Protein 2P31 (pdb70)

Nearest PDB structures (foldseek):
  2p31-assembly2_B  TM=1.006E+00  e=4.804E-36  Homo sapiens
  3cyn-assembly1_A  TM=9.823E-01  e=6.920E-25  Homo sapiens
  3kij-assembly3_C  TM=9.836E-01  e=1.101E-24  Homo sapiens
  2p5q-assembly2_D  TM=9.766E-01  e=1.563E-20  Populus trichocarpa x Populus deltoides
  2vup-assembly1_A  TM=9.554E-01  e=5.518E-20  Trypanosoma brucei

Foldseek 3Di:
DFLQQAWAQFLVRRIDGSVVLAQAKEKEFEAFCQDPLHQVLLQLQQVLCVVCVVLSYFYEYAYELPAVRRHVDGSVVVVCCSCVVRVHDGTGGGHAALDDPRGRVSSVRQCVQVVHTDPHGTKIFIAASRRHTDDIDYSVDDSVRVSVVNVVRTD/DFLQQAWAQFLVRRIDGSVVLAQAKEKEFAAFCQDPLHPLLLQLQQVLCVVCVVLSYAYEYAYELPAVRRHVDASVVVVCCSCVVRVHPGTGGGHAHLDDPRHRVSSVRQCVQVVHGAPHGTKIFIAANNRHTPDIDYSVDDCVRVRVVNVVRTD

Sequence (310 aa):
QDFYDFKAVNIRGKLVSLEKYRGSVSLVVNVASECGFTDQHYRALQQLQRDLGPHHFNVLAFPCNQFGQQEPDSNKEIESFARRTYSVSFPMFSKIAVTGTGAHPAFKYLAQTSGKEPTWNFWKYLVAPDGKVVVGAWDPTVSVEEVRPQITTALVRQDFYDFKAVNIRGKLVSLEKYRGSVSLVVNVASECGFTDQHYRALQQLQRDLGPHHFNVLAFPCNQFGQQEPDSNKEIESFARRTYSVSFPMFSKIAVTGTGAHPAFKYLAQTSGKEPTWNFWKYLVAPDGKVVVGAWDPTVSVEEVRPQITTALVR

InterPro domains:
  IPR000889 Glutathione peroxidase [PF00255] (25-132)
  IPR000889 Glutathione peroxidase [PIRSF000303] (11-177)
  IPR000889 Glutathione peroxidase [PR01011] (43-60)
  IPR000889 Glutathione peroxidase [PR01011] (79-95)
  IPR000889 Glutathione peroxidase [PR01011] (140-149)
  IPR000889 Glutathione peroxidase [PS51355] (15-182)
  IPR000889 Glutathione peroxidase [PTHR11592] (15-175)
  IPR000889 Glutathione peroxidase [cd00340] (24-172)
  IPR013376 Glutathione peroxidase Gpx7, putative [TIGR02540] (24-176)
  IPR029759 Glutathione peroxidase active site [PS00460] (45-60)
  IPR029760 Glutathione peroxidase conserved site [PS00763] (82-89)
  IPR036249 Thioredoxin-like superfamily [SSF52833] (23-175)

Structure (mmCIF, N/CA/C/O backbone):
data_2P31
#
_entry.id   2P31
#
_cell.length_a   32.046
_cell.length_b   56.224
_cell.length_c   94.593
_cell.angle_alpha   90.00
_cell.angle_beta   91.27
_cell.angle_gamma   90.00
#
_symmetry.space_group_name_H-M   'P 1 21 1'
#
loop_
_entity.id
_entity.type
_entity.pdbx_description
1 polymer 'Glutathione peroxidase 7'
2 non-polymer 'CHLORIDE ION'
3 water water
#
loop_
_atom_site.group_PDB
_atom_site.id
_atom_site.type_symbol
_atom_site.label_atom_id
_atom_site.label_alt_id
_atom_site.label_comp_id
_atom_site.label_asym_id
_atom_site.label_entity_id
_atom_site.label_seq_id
_atom_site.pdbx_PDB_ins_code
_atom_site.Cartn_x
_atom_site.Cartn_y
_atom_site.Cartn_z
_atom_site.occupancy
_atom_site.B_iso_or_equiv
_atom_site.auth_seq_id
_atom_site.auth_comp_id
_atom_site.auth_asym_id
_atom_site.auth_atom_id
_atom_site.pdbx_PDB_model_num
ATOM 1 N N . GLN A 1 27 ? -14.219 1.572 -62.237 1.00 34.48 23 GLN A N 1
ATOM 2 C CA . GLN A 1 27 ? -14.332 1.322 -60.750 1.00 37.29 23 GLN A CA 1
ATOM 3 C C . GLN A 1 27 ? -12.994 1.003 -60.071 1.00 32.75 23 GLN A C 1
ATOM 4 O O . GLN A 1 27 ? -12.178 0.220 -60.578 1.00 27.83 23 GLN A O 1
ATOM 10 N N . ASP A 1 28 ? -12.794 1.613 -58.899 1.00 25.12 24 ASP A N 1
ATOM 11 C CA . ASP A 1 28 ? -11.636 1.350 -58.082 1.00 20.32 24 ASP A CA 1
ATOM 12 C C . ASP A 1 28 ? -12.060 1.485 -56.610 1.00 18.18 24 ASP A C 1
ATOM 13 O O . ASP A 1 28 ? -13.205 1.807 -56.311 1.00 13.59 24 ASP A O 1
ATOM 18 N N . PHE A 1 29 ? -11.141 1.204 -55.715 1.00 15.16 25 PHE A N 1
ATOM 19 C CA . PHE A 1 29 ? -11.465 1.147 -54.283 1.00 16.19 25 PHE A CA 1
ATOM 20 C C . PHE A 1 29 ? -11.983 2.493 -53.734 1.00 17.50 25 PHE A C 1
ATOM 21 O O . PHE A 1 29 ? -12.788 2.529 -52.804 1.00 14.08 25 PHE A O 1
ATOM 29 N N . TYR A 1 30 ? -11.494 3.597 -54.297 1.00 15.56 26 TYR A N 1
ATOM 30 C CA . TYR A 1 30 ? -11.836 4.900 -53.795 1.00 12.61 26 TYR A CA 1
ATOM 31 C C . TYR A 1 30 ? -13.159 5.410 -54.379 1.00 11.05 26 TYR A C 1
ATOM 32 O O . TYR A 1 30 ? -13.494 6.561 -54.205 1.00 16.24 26 TYR A O 1
ATOM 41 N N . ASP A 1 31 ? -13.933 4.539 -55.006 1.00 11.42 27 ASP A N 1
ATOM 42 C CA . ASP A 1 31 ? -15.252 4.900 -55.507 1.00 16.34 27 ASP A CA 1
ATOM 43 C C . ASP A 1 31 ? -16.307 4.467 -54.490 1.00 17.64 27 ASP A C 1
ATOM 44 O O . ASP A 1 31 ? -17.486 4.783 -54.642 1.00 15.03 27 ASP A O 1
ATOM 49 N N . PHE A 1 32 ? -15.902 3.690 -53.476 1.00 18.23 28 PHE A N 1
ATOM 50 C CA . PHE A 1 32 ? -16.869 3.106 -52.562 1.00 17.79 28 PHE A CA 1
ATOM 51 C C . PHE A 1 32 ? -17.130 4.049 -51.361 1.00 18.64 28 PHE A C 1
ATOM 52 O O . PHE A 1 32 ? -16.379 5.013 -51.125 1.00 13.89 28 PHE A O 1
ATOM 60 N N . LYS A 1 33 ? -18.213 3.774 -50.639 1.00 19.38 29 LYS A N 1
ATOM 61 C CA . LYS A 1 33 ? -18.567 4.520 -49.423 1.00 16.31 29 LYS A CA 1
ATOM 62 C C . LYS A 1 33 ? -18.708 3.565 -48.252 1.00 16.41 29 LYS A C 1
ATOM 63 O O . LYS A 1 33 ? -19.053 2.402 -48.445 1.00 16.42 29 LYS A O 1
ATOM 69 N N . ALA A 1 34 ? -18.447 4.060 -47.040 1.00 15.63 30 ALA A N 1
ATOM 70 C CA . ALA A 1 34 ? -18.478 3.223 -45.848 1.00 13.61 30 ALA A CA 1
ATOM 71 C C . ALA A 1 34 ? -18.890 4.080 -44.687 1.00 14.04 30 ALA A C 1
ATOM 72 O O . ALA A 1 34 ? -18.502 5.259 -44.622 1.00 16.11 30 ALA A O 1
ATOM 74 N N . VAL A 1 35 ? -19.660 3.504 -43.763 1.00 12.14 31 VAL A N 1
ATOM 75 C CA . VAL A 1 35 ? -19.973 4.185 -42.525 1.00 13.42 31 VAL A CA 1
ATOM 76 C C . VAL A 1 35 ? -18.741 4.059 -41.618 1.00 14.67 31 VAL A C 1
ATOM 77 O O . VAL A 1 35 ? -18.262 2.970 -41.377 1.00 16.58 31 VAL A O 1
ATOM 81 N N . ASN A 1 36 ? -18.243 5.198 -41.134 1.00 14.51 32 ASN A N 1
ATOM 82 C CA . ASN A 1 36 ? -17.144 5.208 -40.214 1.00 15.31 32 ASN A CA 1
ATOM 83 C C . ASN A 1 36 ? -17.594 4.655 -38.836 1.00 9.57 32 ASN A C 1
ATOM 84 O O . ASN A 1 36 ? -18.781 4.398 -38.617 1.00 10.66 32 ASN A O 1
ATOM 89 N N . ILE A 1 37 ? -16.636 4.402 -37.953 1.00 9.59 33 ILE A N 1
ATOM 90 C CA . ILE A 1 37 ? -16.928 3.774 -36.651 1.00 13.58 33 ILE A CA 1
ATOM 91 C C . ILE A 1 37 ? -17.780 4.598 -35.699 1.00 14.24 33 ILE A C 1
ATOM 92 O O . ILE A 1 37 ? -18.379 4.055 -34.763 1.00 12.78 33 ILE A O 1
ATOM 97 N N . ARG A 1 38 ? -17.822 5.905 -35.901 1.00 14.75 34 ARG A N 1
ATOM 98 C CA . ARG A 1 38 ? -18.711 6.770 -35.123 1.00 13.57 34 ARG A CA 1
ATOM 99 C C . ARG A 1 38 ? -20.093 6.934 -35.785 1.00 14.76 34 ARG A C 1
ATOM 100 O O . ARG A 1 38 ? -20.892 7.699 -35.324 1.00 15.11 34 ARG A O 1
ATOM 108 N N . GLY A 1 39 ? -20.358 6.235 -36.885 1.00 16.58 35 GLY A N 1
ATOM 109 C CA . GLY A 1 39 ? -21.691 6.245 -37.476 1.00 13.69 35 GLY A CA 1
ATOM 110 C C . GLY A 1 39 ? -21.882 7.275 -38.556 1.00 12.85 35 GLY A C 1
ATOM 111 O O . GLY A 1 39 ? -23.025 7.509 -38.997 1.00 13.86 35 GLY A O 1
ATOM 112 N N . LYS A 1 40 ? -20.794 7.885 -39.004 1.00 12.31 36 LYS A N 1
ATOM 113 C CA . LYS A 1 40 ? -20.884 8.888 -40.051 1.00 15.16 36 LYS A CA 1
ATOM 114 C C . LYS A 1 40 ? -20.519 8.234 -41.377 1.00 14.20 36 LYS A C 1
ATOM 115 O O . LYS A 1 40 ? -19.431 7.647 -41.521 1.00 14.45 36 LYS A O 1
ATOM 121 N N . LEU A 1 41 ? -21.424 8.335 -42.341 1.00 14.11 37 LEU A N 1
ATOM 122 C CA . LEU A 1 41 ? -21.151 7.860 -43.711 1.00 17.07 37 LEU A CA 1
ATOM 123 C C . LEU A 1 41 ? -20.078 8.716 -44.370 1.00 16.68 37 LEU A C 1
ATOM 124 O O . LEU A 1 41 ? -20.137 9.942 -44.323 1.00 16.61 37 LEU A O 1
ATOM 129 N N . VAL A 1 42 ? -19.120 8.054 -45.010 1.00 15.47 38 VAL A N 1
ATOM 130 C CA . VAL A 1 42 ? -18.043 8.740 -45.707 1.00 14.86 38 VAL A CA 1
ATOM 131 C C . VAL A 1 42 ? -17.831 8.129 -47.091 1.00 17.91 38 VAL A C 1
ATOM 132 O O . VAL A 1 42 ? -18.142 6.935 -47.302 1.00 15.04 38 VAL A O 1
ATOM 136 N N . SER A 1 43 ? -17.332 8.975 -48.006 1.00 14.46 39 SER A N 1
ATOM 137 C CA . SER A 1 43 ? -16.877 8.562 -49.308 1.00 10.96 39 SER A CA 1
ATOM 138 C C . SER A 1 43 ? -15.397 8.235 -49.263 1.00 17.90 39 SER A C 1
ATOM 139 O O . SER A 1 43 ? -14.591 9.023 -48.796 1.00 14.40 39 SER A O 1
ATOM 142 N N . LEU A 1 44 ? -15.031 7.068 -49.761 1.00 15.58 40 LEU A N 1
ATOM 143 C CA . LEU A 1 44 ? -13.602 6.713 -49.820 1.00 15.96 40 LEU A CA 1
ATOM 144 C C . LEU A 1 44 ? -12.864 7.528 -50.842 1.00 14.74 40 LEU A C 1
ATOM 145 O O . LEU A 1 44 ? -11.636 7.519 -50.839 1.00 17.77 40 LEU A O 1
ATOM 150 N N . GLU A 1 45 ? -13.605 8.290 -51.662 1.00 13.88 41 GLU A N 1
ATOM 151 C CA . GLU A 1 45 ? -13.032 9.329 -52.513 1.00 17.44 41 GLU A CA 1
ATOM 152 C C . GLU A 1 45 ? -12.143 10.281 -51.735 1.00 15.00 41 GLU A C 1
ATOM 153 O O . GLU A 1 45 ? -11.247 10.841 -52.311 1.00 13.23 41 GLU A O 1
ATOM 159 N N . LYS A 1 46 ? -12.390 10.483 -50.435 1.00 14.80 42 LYS A N 1
ATOM 160 C CA . LYS A 1 46 ? -11.586 11.417 -49.663 1.00 12.75 42 LYS A CA 1
ATOM 161 C C . LYS A 1 46 ? -10.100 10.944 -49.581 1.00 16.55 42 LYS A C 1
ATOM 162 O O . LYS A 1 46 ? -9.239 11.738 -49.225 1.00 12.14 42 LYS A O 1
ATOM 168 N N . TYR A 1 47 ? -9.852 9.651 -49.849 1.00 15.37 43 TYR A N 1
ATOM 169 C CA . TYR A 1 47 ? -8.516 9.035 -49.828 1.00 15.78 43 TYR A CA 1
ATOM 170 C C . TYR A 1 47 ? -7.862 8.900 -51.227 1.00 14.39 43 TYR A C 1
ATOM 171 O O . TYR A 1 47 ? -6.743 8.437 -51.339 1.00 15.36 43 TYR A O 1
ATOM 180 N N . ARG A 1 48 ? -8.529 9.312 -52.287 1.00 16.64 44 ARG A N 1
ATOM 181 C CA . ARG A 1 48 ? -7.906 9.243 -53.611 1.00 15.47 44 ARG A CA 1
ATOM 182 C C . ARG A 1 48 ? -6.655 10.132 -53.686 1.00 18.81 44 ARG A C 1
ATOM 183 O O . ARG A 1 48 ? -6.642 11.248 -53.180 1.00 13.55 44 ARG A O 1
ATOM 191 N N . GLY A 1 49 ? -5.596 9.628 -54.317 1.00 21.10 45 GLY A N 1
ATOM 192 C CA . GLY A 1 49 ? -4.309 10.307 -54.348 1.00 19.64 45 GLY A CA 1
ATOM 193 C C . GLY A 1 49 ? -3.404 9.869 -53.222 1.00 21.92 45 GLY A C 1
ATOM 194 O O . GLY A 1 49 ? -2.217 10.208 -53.204 1.00 16.31 45 GLY A O 1
ATOM 195 N N . SER A 1 50 ? -3.990 9.137 -52.274 1.00 17.85 46 SER A N 1
ATOM 196 C CA . SER A 1 50 ? -3.295 8.612 -51.145 1.00 20.77 46 SER A CA 1
ATOM 197 C C . SER A 1 50 ? -3.124 7.071 -51.236 1.00 17.97 46 SER A C 1
ATOM 198 O O . SER A 1 50 ? -3.867 6.372 -51.931 1.00 16.68 46 SER A O 1
ATOM 201 N N . VAL A 1 51 ? -2.122 6.569 -50.531 1.00 12.20 47 VAL A N 1
ATOM 202 C CA . VAL A 1 51 ? -1.909 5.144 -50.388 1.00 11.39 47 VAL A CA 1
ATOM 203 C C . VAL A 1 51 ? -2.663 4.667 -49.140 1.00 12.65 47 VAL A C 1
ATOM 204 O O . VAL A 1 51 ? -2.634 5.331 -48.099 1.00 14.08 47 VAL A O 1
ATOM 208 N N . SER A 1 52 ? -3.309 3.519 -49.234 1.00 16.00 48 SER A N 1
ATOM 209 C CA . SER A 1 52 ? -4.091 2.996 -48.152 1.00 15.73 48 SER A CA 1
ATOM 210 C C . SER A 1 52 ? -3.716 1.555 -47.870 1.00 12.07 48 SER A C 1
ATOM 211 O O . SER A 1 52 ? -3.552 0.763 -48.794 1.00 16.42 48 SER A O 1
ATOM 214 N N . LEU A 1 53 ? -3.593 1.213 -46.590 1.00 13.10 49 LEU A N 1
ATOM 215 C CA . LEU A 1 53 ? -3.493 -0.194 -46.165 1.00 11.89 49 LEU A CA 1
ATOM 216 C C . LEU A 1 53 ? -4.828 -0.561 -45.515 1.00 12.19 49 LEU A C 1
ATOM 217 O O . LEU A 1 53 ? -5.090 -0.169 -44.383 1.00 13.01 49 LEU A O 1
ATOM 222 N N . VAL A 1 54 ? -5.620 -1.343 -46.247 1.00 13.87 50 VAL A N 1
ATOM 223 C CA . VAL A 1 54 ? -6.966 -1.731 -45.840 1.00 17.29 50 VAL A CA 1
ATOM 224 C C . VAL A 1 54 ? -6.865 -3.052 -45.082 1.00 15.11 50 VAL A C 1
ATOM 225 O O . VAL A 1 54 ? -6.400 -4.053 -45.616 1.00 13.62 50 VAL A O 1
ATOM 229 N N . VAL A 1 55 ? -7.244 -3.005 -43.818 1.00 15.07 51 VAL A N 1
ATOM 230 C CA . VAL A 1 55 ? -7.083 -4.093 -42.885 1.00 17.91 51 VAL A CA 1
ATOM 231 C C . VAL A 1 55 ? -8.422 -4.415 -42.223 1.00 13.80 51 VAL A C 1
ATOM 232 O O . VAL A 1 55 ? -9.111 -3.510 -41.811 1.00 15.07 51 VAL A O 1
ATOM 236 N N . ASN A 1 56 ? -8.788 -5.701 -42.181 1.00 17.43 52 ASN A N 1
ATOM 237 C CA . ASN A 1 56 ? -9.925 -6.185 -41.379 1.00 16.15 52 ASN A CA 1
ATOM 238 C C . ASN A 1 56 ? -9.416 -6.519 -39.997 1.00 12.32 52 ASN A 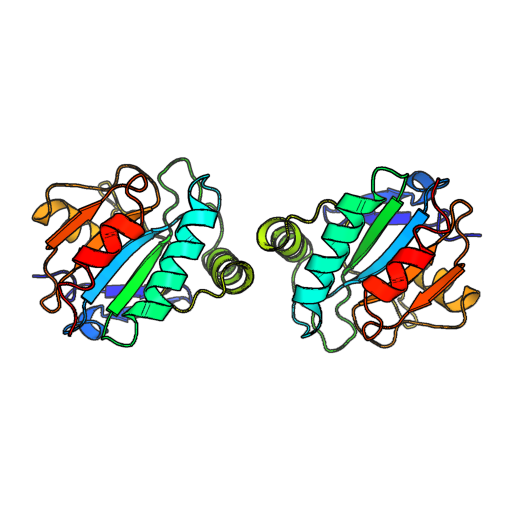C 1
ATOM 239 O O . ASN A 1 56 ? -8.437 -7.264 -39.837 1.00 10.81 52 ASN A O 1
ATOM 244 N N . VAL A 1 57 ? -10.030 -5.910 -38.991 1.00 15.41 53 VAL A N 1
ATOM 245 C CA . VAL A 1 57 ? -9.537 -5.992 -37.626 1.00 14.09 53 VAL A CA 1
ATOM 246 C C . VAL A 1 57 ? -10.461 -6.776 -36.716 1.00 14.27 53 VAL A C 1
ATOM 247 O O . VAL A 1 57 ? -11.651 -6.945 -36.996 1.00 12.06 53 VAL A O 1
ATOM 251 N N . ALA A 1 58 ? -9.879 -7.262 -35.617 1.00 15.78 54 ALA A N 1
ATOM 252 C CA . ALA A 1 58 ? -10.618 -7.929 -34.540 1.00 15.29 54 ALA A CA 1
ATOM 253 C C . ALA A 1 58 ? -9.967 -7.587 -33.212 1.00 17.32 54 ALA A C 1
ATOM 254 O O . ALA A 1 58 ? -8.766 -7.271 -33.140 1.00 20.88 54 ALA A O 1
ATOM 256 N N . SER A 1 59 ? -10.746 -7.666 -32.150 1.00 21.58 55 SER A N 1
ATOM 257 C CA . SER A 1 59 ? -10.302 -7.238 -30.814 1.00 23.76 55 SER A CA 1
ATOM 258 C C . SER A 1 59 ? -9.830 -8.361 -29.902 1.00 26.38 55 SER A C 1
ATOM 259 O O . SER A 1 59 ? -9.075 -8.114 -28.967 1.00 27.24 55 SER A O 1
ATOM 262 N N . GLU A 1 60 ? -10.259 -9.590 -30.172 1.00 28.78 56 GLU A N 1
ATOM 263 C CA . GLU A 1 60 ? -10.025 -10.702 -29.242 1.00 33.67 56 GLU A CA 1
ATOM 264 C C . GLU A 1 60 ? -9.057 -11.735 -29.800 1.00 34.37 56 GLU A C 1
ATOM 265 O O . GLU A 1 60 ? -8.848 -12.780 -29.209 1.00 34.26 56 GLU A O 1
ATOM 271 N N . CYS A 1 61 ? -8.456 -11.406 -30.936 1.00 37.76 57 CYS A N 1
ATOM 272 C CA . CYS A 1 61 ? -7.582 -12.300 -31.677 1.00 39.39 57 CYS A CA 1
ATOM 273 C C . CYS A 1 61 ? -6.220 -12.405 -30.971 1.00 39.08 57 CYS A C 1
ATOM 274 O O . CYS A 1 61 ? -5.777 -11.451 -30.311 1.00 34.04 57 CYS A O 1
ATOM 277 N N . GLY A 1 62 ? -5.562 -13.555 -31.112 1.00 38.04 58 GLY A N 1
ATOM 278 C CA . GLY A 1 62 ? -4.144 -13.666 -30.763 1.00 40.25 58 GLY A CA 1
ATOM 279 C C . GLY A 1 62 ? -3.269 -12.647 -31.493 1.00 40.74 58 GLY A C 1
ATOM 280 O O . GLY A 1 62 ? -2.323 -12.137 -30.927 1.00 43.15 58 GLY A O 1
ATOM 281 N N . PHE A 1 63 ? -3.597 -12.340 -32.752 1.00 43.62 59 PHE A N 1
ATOM 282 C CA . PHE A 1 63 ? -2.856 -11.328 -33.538 1.00 41.48 59 PHE A CA 1
ATOM 283 C C . PHE A 1 63 ? -3.116 -9.858 -33.084 1.00 41.52 59 PHE A C 1
ATOM 284 O O . PHE A 1 63 ? -2.479 -8.948 -33.618 1.00 41.62 59 PHE A O 1
ATOM 292 N N . THR A 1 64 ? -4.023 -9.628 -32.121 1.00 35.67 60 THR A N 1
ATOM 293 C CA . THR A 1 64 ? -4.654 -8.293 -31.940 1.00 34.63 60 THR A CA 1
ATOM 294 C C . THR A 1 64 ? -3.679 -7.227 -31.451 1.00 31.16 60 THR A C 1
ATOM 295 O O . THR A 1 64 ? -3.623 -6.122 -31.988 1.00 28.01 60 THR A O 1
ATOM 299 N N . ASP A 1 65 ? -2.917 -7.587 -30.430 1.00 27.54 61 ASP A N 1
ATOM 300 C CA . ASP A 1 65 ? -2.016 -6.676 -29.762 1.00 27.29 61 ASP A CA 1
ATOM 301 C C . ASP A 1 65 ? -0.822 -6.309 -30.649 1.00 25.13 61 ASP A C 1
ATOM 302 O O . ASP A 1 65 ? -0.524 -5.134 -30.852 1.00 23.77 61 ASP A O 1
ATOM 307 N N . GLN A 1 66 ? -0.165 -7.320 -31.201 1.00 23.34 62 GLN A N 1
ATOM 308 C CA . GLN A 1 66 ? 0.979 -7.097 -32.078 1.00 23.81 62 GLN A CA 1
ATOM 309 C C . GLN A 1 66 ? 0.532 -6.327 -33.317 1.00 20.41 62 GLN A C 1
ATOM 310 O O . GLN A 1 66 ? 1.202 -5.393 -33.751 1.00 16.13 62 GLN A O 1
ATOM 312 N N . HIS A 1 67 ? -0.623 -6.685 -33.864 1.00 20.41 63 HIS A N 1
ATOM 313 C CA . HIS A 1 67 ? -1.108 -6.030 -35.071 1.00 19.39 63 HIS A CA 1
ATOM 314 C C . HIS A 1 67 ? -1.503 -4.595 -34.885 1.00 16.62 63 HIS A C 1
ATOM 315 O O . HIS A 1 67 ? -1.157 -3.764 -35.727 1.00 14.75 63 HIS A O 1
ATOM 322 N N . TYR A 1 68 ? -2.240 -4.294 -33.812 1.00 17.31 64 TYR A N 1
ATOM 323 C CA . TYR A 1 68 ? -2.654 -2.923 -33.554 1.00 12.98 64 TYR A CA 1
ATOM 324 C C . TYR A 1 68 ? -1.452 -2.057 -33.242 1.00 12.71 64 TYR A C 1
ATOM 325 O O . TYR A 1 68 ? -1.408 -0.900 -33.659 1.00 13.42 64 TYR A O 1
ATOM 334 N N . ARG A 1 69 ? -0.468 -2.601 -32.540 1.00 14.51 65 ARG A N 1
ATOM 335 C CA . ARG A 1 69 ? 0.762 -1.852 -32.278 1.00 19.78 65 ARG A CA 1
ATOM 336 C C . ARG A 1 69 ? 1.525 -1.531 -33.563 1.00 15.13 65 ARG A C 1
ATOM 337 O O . ARG A 1 69 ? 2.031 -0.433 -33.722 1.00 17.24 65 ARG A O 1
ATOM 345 N N . ALA A 1 70 ? 1.629 -2.503 -34.456 1.00 19.06 66 ALA A N 1
ATOM 346 C CA . ALA A 1 70 ? 2.332 -2.327 -35.716 1.00 19.13 66 ALA A CA 1
ATOM 347 C C . ALA A 1 70 ? 1.574 -1.405 -36.663 1.00 18.23 66 ALA A C 1
ATOM 348 O O . ALA A 1 70 ? 2.181 -0.600 -37.365 1.00 20.60 66 ALA A O 1
ATOM 350 N N . LEU A 1 71 ? 0.254 -1.500 -36.687 1.00 15.57 67 LEU A N 1
ATOM 351 C CA . LEU A 1 71 ? -0.523 -0.651 -37.549 1.00 15.73 67 LEU A CA 1
ATOM 352 C C . LEU A 1 71 ? -0.480 0.793 -37.146 1.00 15.60 67 LEU A C 1
ATOM 353 O O . LEU A 1 71 ? -0.479 1.663 -38.027 1.00 15.34 67 LEU A O 1
ATOM 358 N N . GLN A 1 72 ? -0.484 1.065 -35.837 1.00 13.93 68 GLN A N 1
ATOM 359 C CA . GLN A 1 72 ? -0.361 2.414 -35.369 1.00 14.63 68 GLN A CA 1
ATOM 360 C C . GLN A 1 72 ?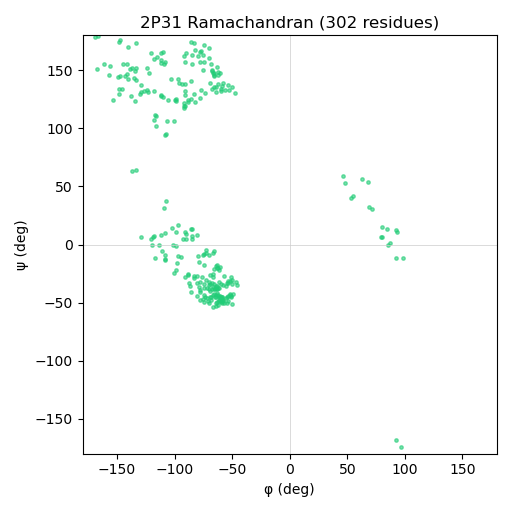 1.045 2.956 -35.637 1.00 16.98 68 GLN A C 1
ATOM 361 O O . GLN A 1 72 ? 1.183 4.101 -36.052 1.00 19.57 68 GLN A O 1
ATOM 367 N N . GLN A 1 73 ? 2.080 2.146 -35.444 1.00 17.21 69 GLN A N 1
ATOM 368 C CA . GLN A 1 73 ? 3.423 2.608 -35.765 1.00 19.75 69 GLN A CA 1
ATOM 369 C C . GLN A 1 73 ? 3.548 2.903 -37.276 1.00 21.15 69 GLN A C 1
ATOM 370 O O . GLN A 1 73 ? 4.194 3.879 -37.673 1.00 20.26 69 GLN A O 1
ATOM 376 N N . LEU A 1 74 ? 2.878 2.102 -38.100 1.00 20.22 70 LEU A N 1
ATOM 377 C CA . LEU A 1 74 ? 2.853 2.323 -39.547 1.00 23.89 70 LEU A CA 1
ATOM 378 C C . LEU A 1 74 ? 2.228 3.690 -39.861 1.00 24.46 70 LEU A C 1
ATOM 379 O O . LEU A 1 74 ? 2.743 4.446 -40.673 1.00 22.30 70 LEU A O 1
ATOM 384 N N . GLN A 1 75 ? 1.129 4.005 -39.182 1.00 22.74 71 GLN A N 1
ATOM 385 C CA . GLN A 1 75 ? 0.437 5.272 -39.346 1.00 22.71 71 GLN A CA 1
ATOM 386 C C . GLN A 1 75 ? 1.313 6.435 -38.897 1.00 21.21 71 GLN A C 1
ATOM 387 O O . GLN A 1 75 ? 1.420 7.441 -39.575 1.00 19.95 71 GLN A O 1
ATOM 393 N N . ARG A 1 76 ? 1.949 6.270 -37.758 1.00 20.90 72 ARG A N 1
ATOM 394 C CA . ARG A 1 76 ? 2.904 7.257 -37.239 1.00 25.55 72 ARG A CA 1
ATOM 395 C C . ARG A 1 76 ? 4.018 7.570 -38.275 1.00 22.32 72 ARG A C 1
ATOM 396 O O . ARG A 1 76 ? 4.273 8.729 -38.600 1.00 22.50 72 ARG A O 1
ATOM 400 N N . ASP A 1 77 ? 4.635 6.526 -38.808 1.00 24.30 73 ASP A N 1
ATOM 401 C CA . ASP A 1 77 ? 5.818 6.640 -39.684 1.00 22.96 73 ASP A CA 1
ATOM 402 C C . ASP A 1 77 ? 5.503 7.050 -41.129 1.00 22.32 73 ASP A C 1
ATOM 403 O O . ASP A 1 77 ? 6.219 7.870 -41.721 1.00 16.43 73 ASP A O 1
ATOM 408 N N . LEU A 1 78 ? 4.421 6.499 -41.690 1.00 20.03 74 LEU A N 1
ATOM 409 C CA . LEU A 1 78 ? 4.057 6.773 -43.088 1.00 20.64 74 LEU A CA 1
ATOM 410 C C . LEU A 1 78 ? 2.827 7.665 -43.302 1.00 18.43 74 LEU A C 1
ATOM 411 O O . LEU A 1 78 ? 2.626 8.120 -44.423 1.00 13.11 74 LEU A O 1
ATOM 416 N N . GLY A 1 79 ? 2.026 7.903 -42.263 1.00 15.07 75 GLY A N 1
ATOM 417 C CA . GLY A 1 79 ? 0.896 8.825 -42.333 1.00 15.99 75 GLY A CA 1
ATOM 418 C C . GLY A 1 79 ? 1.210 10.206 -42.925 1.00 16.92 75 GLY A C 1
ATOM 419 O O . GLY A 1 79 ? 0.421 10.743 -43.738 1.00 15.35 75 GLY A O 1
ATOM 420 N N . PRO A 1 80 ? 2.356 10.797 -42.529 1.00 16.70 76 PRO A N 1
ATOM 421 C CA . PRO A 1 80 ? 2.785 12.103 -43.062 1.00 15.34 76 PRO A CA 1
ATOM 422 C C . PRO A 1 80 ? 3.148 12.089 -44.550 1.00 15.18 76 PRO A C 1
ATOM 423 O O . PRO A 1 80 ? 3.359 13.150 -45.148 1.00 15.31 76 PRO A O 1
ATOM 427 N N . HIS A 1 81 ? 3.189 10.902 -45.146 1.00 15.13 77 HIS A N 1
ATOM 428 C CA . HIS A 1 81 ? 3.501 10.751 -46.563 1.00 13.80 77 HIS A CA 1
ATOM 429 C C . HIS A 1 81 ? 2.262 10.327 -47.350 1.00 11.92 77 HIS A C 1
ATOM 430 O O . HIS A 1 81 ? 2.357 9.594 -48.339 1.00 13.98 77 HIS A O 1
ATOM 437 N N . HIS A 1 82 ? 1.098 10.762 -46.883 1.00 15.41 78 HIS A N 1
ATOM 438 C CA . HIS A 1 82 ? -0.180 10.611 -47.633 1.00 13.97 78 HIS A CA 1
ATOM 439 C C . HIS A 1 82 ? -0.611 9.145 -47.725 1.00 14.07 78 HIS A C 1
ATOM 440 O O . HIS A 1 82 ? -0.872 8.564 -48.809 1.00 14.57 78 HIS A O 1
ATOM 447 N N . PHE A 1 83 ? -0.666 8.562 -46.533 1.00 16.15 79 PHE A N 1
ATOM 448 C CA . PHE A 1 83 ? -0.891 7.160 -46.317 1.00 14.69 79 PHE A CA 1
ATOM 449 C C . PHE A 1 83 ? -1.802 7.027 -45.102 1.00 16.47 79 PHE A C 1
ATOM 450 O O . PHE A 1 83 ? -1.654 7.776 -44.126 1.00 13.66 79 PHE A O 1
ATOM 458 N N . ASN A 1 84 ? -2.719 6.060 -45.158 1.00 13.68 80 ASN A N 1
ATOM 459 C CA . ASN A 1 84 ? -3.485 5.677 -43.985 1.00 10.90 80 ASN A CA 1
ATOM 460 C C . ASN A 1 84 ? -3.720 4.193 -43.946 1.00 14.46 80 ASN A C 1
ATOM 461 O O . ASN A 1 84 ? -3.935 3.556 -44.990 1.00 16.52 80 ASN A O 1
ATOM 466 N N . VAL A 1 85 ? -3.711 3.660 -42.723 1.00 15.86 81 VAL A N 1
ATOM 467 C CA . VAL A 1 85 ? -4.343 2.413 -42.419 1.00 12.56 81 VAL A CA 1
ATOM 468 C C . VAL A 1 85 ? -5.877 2.704 -42.430 1.00 15.11 81 VAL A C 1
ATOM 469 O O . VAL A 1 85 ? -6.331 3.656 -41.809 1.00 14.31 81 VAL A O 1
ATOM 473 N N . LEU A 1 86 ? -6.656 1.887 -43.134 1.00 12.49 82 LEU A N 1
ATOM 474 C CA . LEU A 1 86 ? -8.130 1.970 -43.098 1.00 12.69 82 LEU A CA 1
ATOM 475 C C . LEU A 1 86 ? -8.653 0.665 -42.492 1.00 11.84 82 LEU A C 1
ATOM 476 O O . LEU A 1 86 ? -8.615 -0.388 -43.125 1.00 13.61 82 LEU A O 1
ATOM 481 N N . ALA A 1 87 ? -9.040 0.722 -41.213 1.00 15.71 83 ALA A N 1
ATOM 482 C CA . ALA A 1 87 ? -9.312 -0.475 -40.388 1.00 13.64 83 ALA A CA 1
ATOM 483 C C . ALA A 1 87 ? -10.823 -0.717 -40.348 1.00 15.10 83 ALA A C 1
ATOM 484 O O . ALA A 1 87 ? -11.579 0.140 -39.907 1.00 15.78 83 ALA A O 1
ATOM 486 N N . PHE A 1 88 ? -11.234 -1.905 -40.762 1.00 14.97 84 PHE A N 1
ATOM 487 C CA . PHE A 1 88 ? -12.629 -2.309 -40.766 1.00 15.56 84 PHE A CA 1
ATOM 488 C C . PHE A 1 88 ? -12.828 -3.488 -39.829 1.00 17.53 84 PHE A C 1
ATOM 489 O O . PHE A 1 88 ? -12.325 -4.582 -40.102 1.00 15.22 84 PHE A O 1
ATOM 497 N N . PRO A 1 89 ? -13.551 -3.276 -38.704 1.00 19.19 85 PRO A N 1
ATOM 498 C CA . PRO A 1 89 ? -13.796 -4.410 -37.816 1.00 15.11 85 PRO A CA 1
ATOM 499 C C . PRO A 1 89 ? -14.673 -5.470 -38.480 1.00 15.13 85 PRO A C 1
ATOM 500 O O . PRO A 1 89 ? -15.554 -5.143 -39.272 1.00 11.63 85 PRO A O 1
ATOM 504 N N . CYS A 1 90 ? -14.401 -6.729 -38.164 1.00 13.66 86 CYS A N 1
ATOM 505 C CA . CYS A 1 90 ? -15.139 -7.819 -38.735 1.00 12.85 86 CYS A CA 1
ATOM 506 C C . CYS A 1 90 ? -15.209 -8.955 -37.731 1.00 10.53 86 CYS A C 1
ATOM 507 O O . CYS A 1 90 ? -14.186 -9.295 -37.149 1.00 12.48 86 CYS A O 1
ATOM 510 N N . ASN A 1 91 ? -16.435 -9.464 -37.495 1.00 12.13 87 ASN A N 1
ATOM 511 C CA . ASN A 1 91 ? -16.724 -10.574 -36.582 1.00 13.60 87 ASN A CA 1
ATOM 512 C C . ASN A 1 91 ? -16.852 -11.974 -37.244 1.00 11.92 87 ASN A C 1
ATOM 513 O O . ASN A 1 91 ? -17.356 -12.914 -36.652 1.00 13.61 87 ASN A O 1
ATOM 518 N N . GLN A 1 92 ? -16.372 -12.115 -38.463 1.00 9.13 88 GLN A N 1
ATOM 519 C CA . GLN A 1 92 ? -16.546 -13.355 -39.202 1.00 9.98 88 GLN A CA 1
ATOM 520 C C . GLN A 1 92 ? -15.571 -14.475 -38.851 1.00 11.80 88 GLN A C 1
ATOM 521 O O . GLN A 1 92 ? -15.879 -15.628 -39.048 1.00 14.10 88 GLN A O 1
ATOM 527 N N . PHE A 1 93 ? -14.378 -14.130 -38.386 1.00 11.42 89 PHE A N 1
ATOM 528 C CA . PHE A 1 93 ? -13.302 -15.084 -38.273 1.00 15.23 89 PHE A CA 1
ATOM 529 C C . PHE A 1 93 ? -13.052 -15.420 -36.803 1.00 14.96 89 PHE A C 1
ATOM 530 O O . PHE A 1 93 ? -12.343 -14.693 -36.100 1.00 16.05 89 PHE A O 1
ATOM 538 N N . GLY A 1 94 ? -13.678 -16.504 -36.352 1.00 13.16 90 GLY A N 1
ATOM 539 C CA . GLY A 1 94 ? -13.607 -16.964 -34.930 1.00 15.39 90 GLY A CA 1
ATOM 540 C C . GLY A 1 94 ? -14.531 -16.168 -33.993 1.00 18.98 90 GLY A C 1
ATOM 541 O O . GLY A 1 94 ? -14.512 -16.364 -32.763 1.00 18.69 90 GLY A O 1
ATOM 542 N N . GLN A 1 95 ? -15.346 -15.291 -34.594 1.00 15.47 91 GLN A N 1
ATOM 543 C CA . GLN A 1 95 ? -16.131 -14.262 -33.902 1.00 16.43 91 GLN A CA 1
ATOM 544 C C . GLN A 1 95 ? -15.301 -13.492 -32.869 1.00 16.90 91 GLN A C 1
ATOM 545 O O . GLN A 1 95 ? -15.645 -13.464 -31.702 1.00 13.55 91 GLN A O 1
ATOM 551 N N . GLN A 1 96 ? -14.225 -12.858 -33.334 1.00 13.99 92 GLN A N 1
ATOM 552 C CA . GLN A 1 96 ? -13.264 -12.174 -32.453 1.00 20.03 92 GLN A CA 1
ATOM 553 C C . GLN A 1 96 ? -13.445 -10.647 -32.442 1.00 17.85 92 GLN A C 1
ATOM 554 O O . GLN A 1 96 ? -12.611 -9.889 -31.911 1.00 13.58 92 GLN A O 1
ATOM 560 N N . GLU A 1 97 ? -14.593 -10.216 -32.963 1.00 16.90 93 GLU A N 1
ATOM 561 C CA . GLU A 1 97 ? -15.021 -8.823 -32.850 1.00 17.66 93 GLU A CA 1
ATOM 562 C C . GLU A 1 97 ? -16.539 -8.724 -32.506 1.00 16.36 93 GLU A C 1
ATOM 563 O O . GLU A 1 97 ? -17.321 -8.202 -33.292 1.00 14.07 93 GLU A O 1
ATOM 569 N N . PRO A 1 98 ? -16.943 -9.237 -31.328 1.00 19.35 94 PRO A N 1
ATOM 570 C CA . PRO A 1 98 ? -18.375 -9.320 -30.984 1.00 17.55 94 PRO A CA 1
ATOM 571 C C . PRO A 1 98 ? -18.976 -7.994 -30.509 1.00 18.18 94 PRO A C 1
ATOM 572 O O . PRO A 1 98 ? -20.177 -7.871 -30.455 1.00 18.26 94 PRO A O 1
ATOM 576 N N . ASP A 1 99 ? -18.145 -7.018 -30.158 1.00 17.73 95 ASP A N 1
ATOM 577 C CA . ASP A 1 99 ? -18.649 -5.835 -29.476 1.00 22.33 95 ASP A CA 1
ATOM 578 C C . ASP A 1 99 ? -19.164 -4.769 -30.422 1.00 19.00 95 ASP A C 1
ATOM 579 O O . ASP A 1 99 ? -19.053 -4.894 -31.644 1.00 18.46 95 ASP A O 1
ATOM 584 N N . SER A 1 100 ? -19.747 -3.728 -29.827 1.00 16.92 96 SER A N 1
ATOM 585 C CA . SER A 1 100 ? -20.272 -2.595 -30.569 1.00 18.12 96 SER A CA 1
ATOM 586 C C . SER A 1 100 ? -19.165 -1.751 -31.181 1.00 17.13 96 SER A C 1
ATOM 587 O O . SER A 1 100 ? -17.986 -1.778 -30.766 1.00 17.52 96 SER A O 1
ATOM 590 N N . ASN A 1 101 ? -19.571 -0.984 -32.179 1.00 15.82 97 ASN A N 1
ATOM 591 C CA . ASN A 1 101 ? -18.713 -0.030 -32.817 1.00 14.38 97 ASN A CA 1
ATOM 592 C C . ASN A 1 101 ? -18.115 0.931 -31.783 1.00 16.83 97 ASN A C 1
ATOM 593 O O . ASN A 1 101 ? -16.888 1.153 -31.769 1.00 16.98 97 ASN A O 1
ATOM 598 N N . LYS A 1 102 ? -18.965 1.421 -30.881 1.00 14.80 98 LYS A N 1
ATOM 599 C CA . LYS A 1 102 ? -18.528 2.264 -29.743 1.00 22.96 98 LYS A CA 1
ATOM 600 C C . LYS A 1 102 ? -17.408 1.605 -28.887 1.00 21.39 98 LYS A C 1
ATOM 601 O O . LYS A 1 102 ? -16.378 2.233 -28.552 1.00 19.34 98 LYS A O 1
ATOM 605 N N . GLU A 1 103 ? -17.628 0.346 -28.528 1.00 20.38 99 GLU A N 1
ATOM 606 C CA . GLU A 1 103 ? -16.683 -0.388 -27.700 1.00 17.42 99 GLU A CA 1
ATOM 607 C C . GLU A 1 103 ? -15.375 -0.624 -28.383 1.00 13.86 99 GLU A C 1
ATOM 608 O O . GLU A 1 103 ? -14.323 -0.487 -27.755 1.00 11.08 99 GLU A O 1
ATOM 614 N N . ILE A 1 104 ? -15.445 -0.989 -29.681 1.00 16.40 100 ILE A N 1
ATOM 615 C CA . ILE A 1 104 ? -14.271 -1.262 -30.485 1.00 14.63 100 ILE A CA 1
ATOM 616 C C . ILE A 1 104 ? -13.404 0.003 -30.622 1.00 16.10 100 ILE A C 1
ATOM 617 O O . ILE A 1 104 ? -12.186 -0.030 -30.412 1.00 15.10 100 ILE A O 1
ATOM 622 N N . GLU A 1 105 ? -14.028 1.114 -30.982 1.00 16.75 101 GLU A N 1
ATOM 623 C CA . GLU A 1 105 ? -13.297 2.368 -31.051 1.00 17.75 101 GLU A CA 1
ATOM 624 C C . GLU A 1 105 ? -12.623 2.731 -29.714 1.00 16.46 101 GLU A C 1
ATOM 625 O O . GLU A 1 105 ? -11.424 3.050 -29.669 1.00 15.17 101 GLU A O 1
ATOM 631 N N . SER A 1 106 ? -13.401 2.687 -28.634 1.00 18.61 102 SER A N 1
ATOM 632 C CA . SER A 1 106 ? -12.876 2.960 -27.298 1.00 15.03 102 SER A CA 1
ATOM 633 C C . SER A 1 106 ? -11.666 2.057 -27.020 1.00 17.10 102 SER A C 1
ATOM 634 O O . SER A 1 106 ? -10.631 2.537 -26.559 1.00 12.16 102 SER A O 1
ATOM 637 N N . PHE A 1 107 ? -11.775 0.769 -27.368 1.00 19.84 103 PHE A N 1
ATOM 638 C CA . PHE A 1 107 ? -10.696 -0.194 -27.136 1.00 16.83 103 PHE A CA 1
ATOM 639 C C . PHE A 1 107 ? -9.437 0.178 -27.912 1.00 18.91 103 PHE A C 1
ATOM 640 O O . PHE A 1 107 ? -8.339 0.225 -27.320 1.00 17.04 103 PHE A O 1
ATOM 648 N N . ALA A 1 108 ? -9.590 0.408 -29.231 1.00 22.91 104 ALA A N 1
ATOM 649 C CA . ALA A 1 108 ? -8.467 0.775 -30.107 1.00 18.31 104 ALA A CA 1
ATOM 650 C C . ALA A 1 108 ? -7.799 2.091 -29.641 1.00 14.99 104 ALA A C 1
ATOM 651 O O . ALA A 1 108 ? -6.577 2.134 -29.444 1.00 16.86 104 ALA A O 1
ATOM 653 N N . ARG A 1 109 ? -8.613 3.115 -29.378 1.00 15.02 105 ARG A N 1
ATOM 654 C CA . ARG A 1 109 ? -8.097 4.440 -28.998 1.00 21.10 105 ARG A CA 1
ATOM 655 C C . ARG A 1 109 ? -7.400 4.418 -27.637 1.00 17.18 105 ARG A C 1
ATOM 656 O O . ARG A 1 109 ? -6.317 4.962 -27.509 1.00 20.73 105 ARG A O 1
ATOM 664 N N . ARG A 1 110 ? -7.983 3.750 -26.647 1.00 18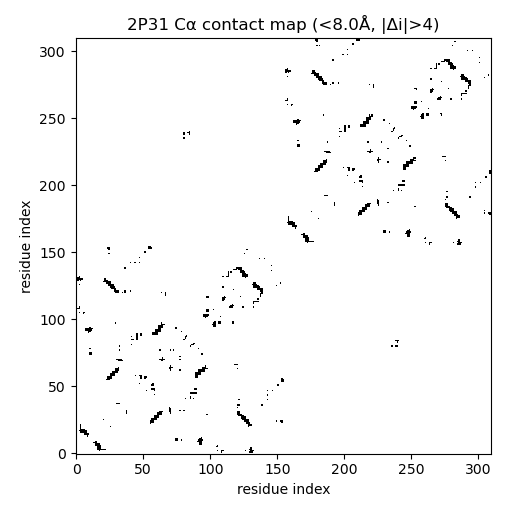.71 106 ARG A N 1
ATOM 665 C CA . ARG A 1 110 ? -7.381 3.699 -25.303 1.00 23.51 106 ARG A CA 1
ATOM 666 C C . ARG A 1 110 ? -6.216 2.731 -25.138 1.00 22.39 106 ARG A C 1
ATOM 667 O O . ARG A 1 110 ? -5.300 2.980 -24.327 1.00 21.00 106 ARG A O 1
ATOM 675 N N . THR A 1 111 ? -6.251 1.615 -25.868 1.00 17.64 107 THR A N 1
ATOM 676 C CA . THR A 1 111 ? -5.241 0.593 -25.671 1.00 16.40 107 THR A CA 1
ATOM 677 C C . THR A 1 111 ? -4.011 0.896 -26.516 1.00 19.14 107 THR A C 1
ATOM 678 O O . THR A 1 111 ? -2.880 0.730 -26.034 1.00 17.53 107 THR A O 1
ATOM 682 N N . TYR A 1 112 ? -4.230 1.341 -27.758 1.00 19.62 108 TYR A N 1
ATOM 683 C CA . TYR A 1 112 ? -3.145 1.495 -28.742 1.00 21.30 108 TYR A CA 1
ATOM 684 C C . TYR A 1 112 ? -2.951 2.909 -29.296 1.00 22.20 108 TYR A C 1
ATOM 685 O O . TYR A 1 112 ? -2.116 3.104 -30.182 1.00 23.56 108 TYR A O 1
ATOM 694 N N . SER A 1 113 ? -3.699 3.876 -28.766 1.00 20.93 109 SER A N 1
ATOM 695 C CA . SER A 1 113 ? -3.624 5.272 -29.187 1.00 19.90 109 SER A CA 1
ATOM 696 C C . SER A 1 113 ? -3.801 5.409 -30.689 1.00 18.87 109 SER A C 1
ATOM 697 O O . SER A 1 113 ? -3.153 6.229 -31.337 1.00 16.92 109 SER A O 1
ATOM 700 N N . VAL A 1 114 ? -4.718 4.611 -31.225 1.00 18.34 110 VAL A N 1
ATOM 701 C CA . VAL A 1 114 ? -4.937 4.497 -32.653 1.00 19.81 110 VAL A CA 1
ATOM 702 C C . VAL A 1 114 ? -5.294 5.873 -33.173 1.00 20.95 110 VAL A C 1
ATOM 703 O O . VAL A 1 114 ? -6.049 6.557 -32.539 1.00 21.41 110 VAL A O 1
ATOM 707 N N . SER A 1 115 ? -4.717 6.269 -34.303 1.00 19.15 111 SER A N 1
ATOM 708 C CA . SER A 1 115 ? -4.986 7.566 -34.935 1.00 21.40 111 SER A CA 1
ATOM 709 C C . SER A 1 115 ? -5.350 7.397 -36.434 1.00 20.55 111 SER A C 1
ATOM 710 O O . SER A 1 115 ? -5.471 8.364 -37.174 1.00 25.33 111 SER A O 1
ATOM 713 N N . PHE A 1 116 ? -5.490 6.156 -36.883 1.00 15.35 112 PHE A N 1
ATOM 714 C CA . PHE A 1 116 ? -5.868 5.878 -38.228 1.00 15.72 112 PHE A CA 1
ATOM 715 C C . PHE A 1 116 ? -7.394 5.774 -38.298 1.00 14.58 112 PHE A C 1
ATOM 716 O O . PHE A 1 116 ? -8.040 5.547 -37.290 1.00 15.09 112 PHE A O 1
ATOM 724 N N . PRO A 1 117 ? -7.958 5.983 -39.484 1.00 18.37 113 PRO A N 1
ATOM 725 C CA . PRO A 1 117 ? -9.405 5.838 -39.693 1.00 18.25 113 PRO A CA 1
ATOM 726 C C . PRO A 1 117 ? -9.904 4.441 -39.377 1.00 16.75 113 PRO A C 1
ATOM 727 O O . PRO A 1 117 ? -9.331 3.441 -39.816 1.00 13.51 113 PRO A O 1
ATOM 731 N N . MET A 1 118 ? -10.983 4.394 -38.618 1.00 16.28 114 MET A N 1
ATOM 732 C CA . MET A 1 118 ? -11.651 3.152 -38.310 1.00 16.18 114 MET A CA 1
ATOM 733 C C . MET A 1 118 ? -13.068 3.261 -38.778 1.00 15.15 114 MET A C 1
ATOM 734 O O . MET A 1 118 ? -13.623 4.335 -38.729 1.00 14.86 114 MET A O 1
ATOM 739 N N . PHE A 1 119 ? -13.640 2.136 -39.202 1.00 13.82 115 PHE A N 1
ATOM 740 C CA . PHE A 1 119 ? -14.967 2.074 -39.814 1.00 11.78 115 PHE A CA 1
ATOM 741 C C . PHE A 1 119 ? -15.907 1.192 -39.025 1.00 14.05 115 PHE A C 1
ATOM 742 O O . PHE A 1 119 ? -15.471 0.444 -38.160 1.00 15.09 115 PHE A O 1
ATOM 750 N N . SER A 1 120 ? -17.205 1.291 -39.295 1.00 15.84 116 SER A N 1
ATOM 751 C CA . SER A 1 120 ? -18.185 0.436 -38.643 1.00 8.96 116 SER A CA 1
ATOM 752 C C . SER A 1 120 ? -17.954 -0.992 -39.075 1.00 13.47 116 SER A C 1
ATOM 753 O O . SER A 1 120 ? -17.550 -1.243 -40.212 1.00 12.63 116 SER A O 1
ATOM 756 N N . LYS A 1 121 ? -18.203 -1.918 -38.149 1.00 8.55 117 LYS A N 1
ATOM 757 C CA . LYS A 1 121 ? -18.114 -3.349 -38.390 1.00 14.08 117 LYS A CA 1
ATOM 758 C C . LYS A 1 121 ? -18.871 -3.792 -39.646 1.00 18.34 117 LYS A C 1
ATOM 759 O O . LYS A 1 121 ? -20.035 -3.394 -39.867 1.00 18.08 117 LYS A O 1
ATOM 765 N N . ILE A 1 122 ? -18.216 -4.643 -40.427 1.00 17.10 118 ILE A N 1
ATOM 766 C CA . ILE A 1 122 ? -18.743 -5.142 -41.713 1.00 18.08 118 ILE A CA 1
ATOM 767 C C . ILE A 1 122 ? -18.401 -6.639 -41.880 1.00 19.78 118 ILE A C 1
ATOM 768 O O . ILE A 1 122 ? -17.617 -7.189 -41.100 1.00 19.05 118 ILE A O 1
ATOM 773 N N . ALA A 1 123 ? -18.996 -7.273 -42.896 1.00 19.07 119 ALA A N 1
ATOM 774 C CA . ALA A 1 123 ? -18.462 -8.520 -43.503 1.00 17.09 119 ALA A CA 1
ATOM 775 C C . ALA A 1 123 ? -17.432 -8.181 -44.591 1.00 18.79 119 ALA A C 1
ATOM 776 O O . ALA A 1 123 ? -17.579 -7.209 -45.349 1.00 15.04 119 ALA A O 1
ATOM 778 N N . VAL A 1 124 ? -16.372 -8.968 -44.654 1.00 17.47 120 VAL A N 1
ATOM 779 C CA . VAL A 1 124 ? -15.359 -8.811 -45.700 1.00 18.01 120 VAL A CA 1
ATOM 780 C C . VAL A 1 124 ? -15.396 -9.960 -46.755 1.00 17.48 120 VAL A C 1
ATOM 781 O O . VAL A 1 124 ? -14.794 -9.860 -47.837 1.00 17.39 120 VAL A O 1
ATOM 785 N N . THR A 1 125 ? -16.138 -11.027 -46.431 1.00 19.39 121 THR A N 1
ATOM 786 C CA . THR A 1 125 ? -16.238 -12.186 -47.266 1.00 17.97 121 THR A CA 1
ATOM 787 C C . THR A 1 125 ? -17.698 -12.686 -47.337 1.00 16.65 121 THR A C 1
ATOM 788 O O . THR A 1 125 ? -18.499 -12.461 -46.449 1.00 11.90 121 THR A O 1
ATOM 792 N N . GLY A 1 126 ? -18.037 -13.320 -48.437 1.00 20.06 122 GLY A N 1
ATOM 793 C CA . GLY A 1 126 ? -19.351 -13.918 -48.592 1.00 18.50 122 GLY A CA 1
ATOM 794 C C . GLY A 1 126 ? -20.229 -12.955 -49.348 1.00 22.78 122 GLY A C 1
ATOM 795 O O . GLY A 1 126 ? -19.774 -11.907 -49.804 1.00 26.07 122 GLY A O 1
ATOM 796 N N . THR A 1 127 ? -21.498 -13.319 -49.458 1.00 24.69 123 THR A N 1
ATOM 797 C CA . THR A 1 127 ? -22.485 -12.582 -50.254 1.00 24.46 123 THR A CA 1
ATOM 798 C C . THR A 1 127 ? -22.761 -11.171 -49.695 1.00 24.51 123 THR A C 1
ATOM 799 O O . THR A 1 127 ? -22.952 -10.202 -50.445 1.00 29.98 123 THR A O 1
ATOM 803 N N . GLY A 1 128 ? -22.800 -11.071 -48.373 1.00 21.83 124 GLY A N 1
ATOM 804 C CA . GLY A 1 128 ? -23.008 -9.816 -47.688 1.00 19.95 124 GLY A CA 1
ATOM 805 C C . GLY A 1 128 ? -21.755 -8.998 -47.447 1.00 15.82 124 GLY A C 1
ATOM 806 O O . GLY A 1 128 ? -21.805 -8.052 -46.673 1.00 17.05 124 GLY A O 1
ATOM 807 N N . ALA A 1 129 ? -20.633 -9.323 -48.099 1.00 16.33 125 ALA A N 1
ATOM 808 C CA . ALA A 1 129 ? -19.400 -8.515 -47.902 1.00 15.74 125 ALA A CA 1
ATOM 809 C C . ALA A 1 129 ? -19.623 -7.067 -48.364 1.00 17.61 125 ALA A C 1
ATOM 810 O O . ALA A 1 129 ? -20.371 -6.787 -49.309 1.00 16.54 125 ALA A O 1
ATOM 812 N N . HIS A 1 130 ? -18.954 -6.136 -47.712 1.00 16.65 126 HIS A N 1
ATOM 813 C CA . HIS A 1 130 ? -18.962 -4.772 -48.172 1.00 14.11 126 HIS A CA 1
ATOM 814 C C . HIS A 1 130 ? -18.465 -4.745 -49.645 1.00 16.35 126 HIS A C 1
ATOM 815 O O . HIS A 1 130 ? -17.447 -5.382 -49.971 1.00 13.54 126 HIS A O 1
ATOM 822 N N . PRO A 1 131 ? -19.182 -4.021 -50.543 1.00 18.12 127 PRO A N 1
ATOM 823 C CA . PRO A 1 131 ? -18.776 -3.940 -51.956 1.00 19.03 127 PRO A CA 1
ATOM 824 C C . PRO A 1 131 ? -17.299 -3.564 -52.149 1.00 15.83 127 PRO A C 1
ATOM 825 O O . PRO A 1 131 ? -16.681 -4.010 -53.101 1.00 17.97 127 PRO A O 1
ATOM 829 N N . ALA A 1 132 ? -16.750 -2.729 -51.276 1.00 16.81 128 ALA A N 1
ATOM 830 C CA . ALA A 1 132 ? -15.331 -2.355 -51.363 1.00 16.93 128 ALA A CA 1
ATOM 831 C C . ALA A 1 132 ? -14.443 -3.567 -51.168 1.00 15.90 128 ALA A C 1
ATOM 832 O O . ALA A 1 132 ? -13.406 -3.684 -51.811 1.00 20.27 128 ALA A O 1
ATOM 834 N N . PHE A 1 133 ? -14.844 -4.461 -50.266 1.00 16.30 129 PHE A N 1
ATOM 835 C CA . PHE A 1 133 ? -14.146 -5.696 -50.073 1.00 15.28 129 PHE A CA 1
ATOM 836 C C . PHE A 1 133 ? -14.379 -6.717 -51.180 1.00 14.52 129 PHE A C 1
ATOM 837 O O . PHE A 1 133 ? -13.443 -7.438 -51.491 1.00 13.21 129 PHE A O 1
ATOM 845 N N . LYS A 1 134 ? -15.577 -6.773 -51.795 1.00 14.20 130 LYS A N 1
ATOM 846 C CA . LYS A 1 134 ? -15.773 -7.534 -53.040 1.00 16.96 130 LYS A CA 1
ATOM 847 C C . LYS A 1 134 ? -14.781 -7.076 -54.121 1.00 19.03 130 LYS A C 1
ATOM 848 O O . LYS A 1 134 ? -14.171 -7.901 -54.787 1.00 20.97 130 LYS A O 1
ATOM 854 N N . TYR A 1 135 ? -14.638 -5.759 -54.282 1.00 16.05 131 TYR A N 1
ATOM 855 C CA . TYR A 1 135 ? -13.726 -5.178 -55.228 1.00 16.83 131 TYR A CA 1
ATOM 856 C C . TYR A 1 135 ? -12.262 -5.651 -54.963 1.00 16.45 131 TYR A C 1
ATOM 857 O O . TYR A 1 135 ? -11.566 -6.079 -55.886 1.00 17.26 131 TYR A O 1
ATOM 866 N N . LEU A 1 136 ? -11.819 -5.579 -53.716 1.00 12.14 132 LEU A N 1
ATOM 867 C CA . LEU A 1 136 ? -10.419 -5.927 -53.364 1.00 15.29 132 LEU A CA 1
ATOM 868 C C . LEU A 1 136 ? -10.138 -7.426 -53.643 1.00 18.05 132 LEU A C 1
ATOM 869 O O . LEU A 1 136 ? -9.062 -7.776 -54.118 1.00 18.66 132 LEU A O 1
ATOM 874 N N . ALA A 1 137 ? -11.134 -8.286 -53.384 1.00 16.79 133 ALA A N 1
ATOM 875 C CA . ALA A 1 137 ? -11.017 -9.741 -53.561 1.00 17.22 133 ALA A CA 1
ATOM 876 C C . ALA A 1 137 ? -11.079 -10.107 -55.043 1.00 20.29 133 ALA A C 1
ATOM 877 O O . ALA A 1 137 ? -10.265 -10.882 -55.534 1.00 16.71 133 ALA A O 1
ATOM 879 N N . GLN A 1 138 ? -12.043 -9.534 -55.756 1.00 21.82 134 GLN A N 1
ATOM 880 C CA . GLN A 1 138 ? -12.178 -9.774 -57.191 1.00 23.89 134 GLN A CA 1
ATOM 881 C C . GLN A 1 138 ? -10.947 -9.321 -57.984 1.00 20.23 134 GLN A C 1
ATOM 882 O O . GLN A 1 138 ? -10.468 -10.046 -58.854 1.00 21.28 134 GLN A O 1
ATOM 888 N N . THR A 1 139 ? -10.419 -8.144 -57.701 1.00 18.26 135 THR A N 1
ATOM 889 C CA . THR A 1 139 ? -9.277 -7.631 -58.492 1.00 17.06 135 THR A CA 1
ATOM 890 C C . THR A 1 139 ? -7.917 -8.192 -58.002 1.00 16.41 135 THR A C 1
ATOM 891 O O . THR A 1 139 ? -6.971 -8.315 -58.776 1.00 17.84 135 THR A O 1
ATOM 895 N N . SER A 1 140 ? -7.802 -8.558 -56.737 1.00 16.85 136 SER A N 1
ATOM 896 C CA . SER A 1 140 ? -6.522 -9.117 -56.261 1.00 14.54 136 SER A CA 1
ATOM 897 C C . SER A 1 140 ? -6.483 -10.630 -56.461 1.00 15.91 136 SER A C 1
ATOM 898 O O . SER A 1 140 ? -5.406 -11.212 -56.610 1.00 13.29 136 SER A O 1
ATOM 901 N N . GLY A 1 141 ? -7.650 -11.270 -56.486 1.00 13.54 137 GLY A N 1
ATOM 902 C CA . GLY A 1 141 ? -7.741 -12.732 -56.541 1.00 14.17 137 GLY A CA 1
ATOM 903 C C . GLY A 1 141 ? -7.660 -13.414 -55.170 1.00 17.26 137 GLY A C 1
ATOM 904 O O . GLY A 1 141 ? -7.723 -14.650 -55.079 1.00 19.24 137 GLY A O 1
ATOM 905 N N . LYS A 1 142 ? -7.517 -12.631 -54.104 1.00 16.48 138 LYS A N 1
ATOM 906 C CA . LYS A 1 142 ? -7.459 -13.170 -52.746 1.00 17.70 138 LYS A CA 1
ATOM 907 C C . LYS A 1 142 ? -8.537 -12.511 -51.927 1.00 20.31 138 LYS A C 1
ATOM 908 O O . LYS A 1 142 ? -8.682 -11.278 -51.948 1.00 18.14 138 LYS A O 1
ATOM 914 N N . GLU A 1 143 ? -9.282 -13.322 -51.182 1.00 20.34 139 GLU A N 1
ATOM 915 C CA . GLU A 1 143 ? -10.225 -12.800 -50.210 1.00 19.84 139 GLU A CA 1
ATOM 916 C C . GLU A 1 143 ? -9.726 -13.136 -48.799 1.00 16.64 139 GLU A C 1
ATOM 917 O O . GLU A 1 143 ? -8.984 -14.109 -48.596 1.00 20.96 139 GLU A O 1
ATOM 923 N N . PRO A 1 144 ? -10.150 -12.357 -47.813 1.00 16.37 140 PRO A N 1
ATOM 924 C CA . PRO A 1 144 ? -9.699 -12.663 -46.470 1.00 15.38 140 PRO A CA 1
ATOM 925 C C . PRO A 1 144 ? -10.207 -13.992 -45.929 1.00 11.98 140 PRO A C 1
ATOM 926 O O . PRO A 1 144 ? -11.416 -14.341 -46.054 1.00 10.29 140 PRO A O 1
ATOM 930 N N . THR A 1 145 ? -9.272 -14.706 -45.320 1.00 11.06 141 THR A N 1
ATOM 931 C CA . THR A 1 145 ? -9.499 -16.009 -44.714 1.00 13.89 141 THR A CA 1
ATOM 932 C C . THR A 1 145 ? -9.218 -15.999 -43.204 1.00 15.68 141 THR A C 1
ATOM 933 O O . THR A 1 145 ? -9.252 -17.054 -42.575 1.00 14.61 141 THR A O 1
ATOM 937 N N . TRP A 1 146 ? -8.953 -14.814 -42.649 1.00 12.75 142 TRP A N 1
ATOM 938 C CA . TRP A 1 146 ? -8.830 -14.594 -41.214 1.00 11.75 142 TRP A CA 1
ATOM 939 C C . TRP A 1 146 ? -8.797 -13.095 -40.893 1.00 12.53 142 TRP A C 1
ATOM 940 O O . TRP A 1 146 ? -8.810 -12.237 -41.771 1.00 12.01 142 TRP A O 1
ATOM 951 N N . ASN A 1 147 ? -8.712 -12.804 -39.599 1.00 12.71 143 ASN A N 1
ATOM 952 C CA . ASN A 1 147 ? -8.537 -11.458 -39.125 1.00 13.41 143 ASN A CA 1
ATOM 953 C C . ASN A 1 147 ? -7.179 -10.933 -39.558 1.00 14.19 143 ASN A C 1
ATOM 954 O O . ASN A 1 147 ? -6.227 -11.693 -39.710 1.00 12.95 143 ASN A O 1
ATOM 959 N N . PHE A 1 148 ? -7.130 -9.627 -39.803 1.00 13.96 144 PHE A N 1
ATOM 960 C CA . PHE A 1 148 ? -5.894 -8.907 -40.038 1.00 12.83 144 PHE A CA 1
ATOM 961 C C . PHE A 1 148 ? -5.217 -9.199 -41.379 1.00 13.70 144 PHE A C 1
ATOM 962 O O . PHE A 1 148 ? -3.973 -9.132 -41.520 1.00 13.54 144 PHE A O 1
ATOM 970 N N . TRP A 1 149 ? -6.059 -9.516 -42.350 1.00 11.34 145 TRP A N 1
ATOM 971 C CA . TRP A 1 149 ? -5.683 -9.442 -43.762 1.00 14.38 145 TRP A CA 1
ATOM 972 C C . TRP A 1 149 ? -5.486 -8.001 -44.138 1.00 14.66 145 TRP A C 1
ATOM 973 O O . TRP A 1 149 ? -6.097 -7.117 -43.535 1.00 12.19 145 TRP A O 1
ATOM 984 N N . LYS A 1 150 ? -4.596 -7.773 -45.113 1.00 15.96 146 LYS A N 1
ATOM 985 C CA . LYS A 1 150 ? -4.113 -6.437 -45.450 1.00 16.24 146 LYS A CA 1
ATOM 986 C C . LYS A 1 150 ? -4.045 -6.300 -46.959 1.00 15.01 146 LYS A C 1
ATOM 987 O O . LYS A 1 150 ? -3.516 -7.166 -47.624 1.00 18.06 146 LYS A O 1
ATOM 993 N N . TYR A 1 151 ? -4.661 -5.245 -47.490 1.00 18.42 147 TYR A N 1
ATOM 994 C CA . TYR A 1 151 ? -4.577 -4.902 -48.900 1.00 16.45 147 TYR A CA 1
ATOM 995 C C . TYR A 1 151 ? -3.933 -3.548 -49.023 1.00 18.69 147 TYR A C 1
ATOM 996 O O . TYR A 1 151 ? -4.368 -2.598 -48.359 1.00 15.84 147 TYR A O 1
ATOM 1005 N N . LEU A 1 152 ? -2.944 -3.466 -49.918 1.00 15.53 148 LEU A N 1
ATOM 1006 C CA . LEU A 1 152 ? -2.321 -2.233 -50.283 1.00 16.63 148 LEU A CA 1
ATOM 1007 C C . LEU A 1 152 ? -3.014 -1.610 -51.488 1.00 15.64 148 LEU A C 1
ATOM 1008 O O . LEU A 1 152 ? -3.050 -2.201 -52.558 1.00 14.16 148 LEU A O 1
ATOM 1013 N N . VAL A 1 153 ? -3.558 -0.411 -51.291 1.00 16.18 149 VAL A N 1
ATOM 1014 C CA . VAL A 1 153 ? -4.193 0.321 -52.359 1.00 14.05 149 VAL A CA 1
ATOM 1015 C C . VAL A 1 153 ? -3.381 1.547 -52.773 1.00 11.82 149 VAL A C 1
ATOM 1016 O O . VAL A 1 153 ? -3.061 2.378 -51.947 1.00 12.20 149 VAL A O 1
ATOM 1020 N N . ALA A 1 154 ? -3.087 1.645 -54.079 1.00 10.73 150 ALA A N 1
ATOM 1021 C CA . ALA A 1 154 ? -2.328 2.736 -54.676 1.00 12.29 150 ALA A CA 1
ATOM 1022 C C . ALA A 1 154 ? -3.172 3.985 -54.783 1.00 14.15 150 ALA A C 1
ATOM 1023 O O . ALA A 1 154 ? -4.422 3.907 -54.737 1.00 16.64 150 ALA A O 1
ATOM 1025 N N . PRO A 1 155 ? -2.516 5.152 -54.988 1.00 14.01 151 PRO A N 1
ATOM 1026 C CA . PRO A 1 155 ? -3.212 6.427 -55.127 1.00 14.72 151 PRO A CA 1
ATOM 1027 C C . PRO A 1 155 ? -4.426 6.427 -56.077 1.00 17.07 151 PRO A C 1
ATOM 1028 O O . PRO A 1 155 ? -5.390 7.163 -55.840 1.00 15.42 151 PRO A O 1
ATOM 1032 N N . ASP A 1 156 ? -4.379 5.601 -57.129 1.00 17.67 152 ASP A N 1
ATOM 1033 C CA . ASP A 1 156 ? -5.493 5.478 -58.086 1.00 19.18 152 ASP A CA 1
ATOM 1034 C C . ASP A 1 156 ? -6.602 4.502 -57.679 1.00 19.06 152 ASP A C 1
ATOM 1035 O O . ASP A 1 156 ? -7.521 4.243 -58.458 1.00 19.72 152 ASP A O 1
ATOM 1040 N N . GLY A 1 157 ? -6.522 3.988 -56.455 1.00 21.21 153 GLY A N 1
ATOM 1041 C CA . GLY A 1 157 ? -7.522 3.105 -55.911 1.00 18.97 153 GLY A CA 1
ATOM 1042 C C . GLY A 1 157 ? -7.409 1.654 -56.356 1.00 19.52 153 GLY A C 1
ATOM 1043 O O . GLY A 1 157 ? -8.366 0.888 -56.189 1.00 13.94 153 GLY A O 1
ATOM 1044 N N . LYS A 1 158 ? -6.272 1.256 -56.926 1.00 18.54 154 LYS A N 1
ATOM 1045 C CA . LYS A 1 158 ? -6.108 -0.124 -57.375 1.00 21.01 154 LYS A CA 1
ATOM 1046 C C . LYS A 1 158 ? -5.250 -0.913 -56.416 1.00 16.32 154 LYS A C 1
ATOM 1047 O O . LYS A 1 158 ? -4.259 -0.422 -55.902 1.00 19.01 154 LYS A O 1
ATOM 1053 N N . VAL A 1 159 ? -5.636 -2.173 -56.239 1.00 18.63 155 VAL A N 1
ATOM 1054 C CA A VAL A 1 159 ? -4.961 -3.059 -55.304 0.50 16.75 155 VAL A CA 1
ATOM 1055 C CA B VAL A 1 159 ? -4.982 -3.101 -55.335 0.50 16.79 155 VAL A CA 1
ATOM 1056 C C . VAL A 1 159 ? -3.649 -3.523 -55.926 1.00 18.30 155 VAL A C 1
ATOM 1057 O O . VAL A 1 159 ? -3.597 -3.984 -57.066 1.00 23.64 155 VAL A O 1
ATOM 1064 N N . VAL A 1 160 ? -2.572 -3.327 -55.187 1.00 16.80 156 VAL A N 1
ATOM 1065 C CA . VAL A 1 160 ? -1.251 -3.711 -55.655 1.00 17.22 156 VAL A CA 1
ATOM 1066 C C . VAL A 1 160 ? -0.638 -4.788 -54.770 1.00 18.39 156 VAL A C 1
ATOM 1067 O O . VAL A 1 160 ? 0.364 -5.395 -55.154 1.00 20.84 156 VAL A O 1
ATOM 1071 N N . GLY A 1 161 ? -1.236 -5.064 -53.610 1.00 19.25 157 GLY A N 1
ATOM 1072 C CA . GLY A 1 161 ? -0.761 -6.167 -52.750 1.00 17.47 157 GLY A CA 1
ATOM 1073 C C . GLY A 1 161 ? -1.775 -6.613 -51.742 1.00 14.96 157 GLY A C 1
ATOM 1074 O O . GLY A 1 161 ? -2.636 -5.854 -51.384 1.00 12.55 157 GLY A O 1
ATOM 1075 N N . ALA A 1 162 ? -1.658 -7.860 -51.298 1.00 13.52 158 ALA A N 1
ATOM 1076 C CA . ALA A 1 162 ? -2.519 -8.426 -50.279 1.00 14.45 158 ALA A CA 1
ATOM 1077 C C . ALA A 1 162 ? -1.712 -9.398 -49.420 1.00 15.19 158 ALA A C 1
ATOM 1078 O O . ALA A 1 162 ? -1.003 -10.237 -49.955 1.00 15.57 158 ALA A O 1
ATOM 1080 N N . TRP A 1 163 ? -1.834 -9.318 -48.092 1.00 16.51 159 TRP A N 1
ATOM 1081 C CA . TRP A 1 163 ? -1.128 -10.259 -47.222 1.00 17.56 159 TRP A CA 1
ATOM 1082 C C . TRP A 1 163 ? -2.036 -10.796 -46.151 1.00 15.90 159 TRP A C 1
ATOM 1083 O O . TRP A 1 163 ? -2.911 -10.097 -45.691 1.00 13.07 159 TRP A O 1
ATOM 1094 N N . ASP A 1 164 ? -1.786 -12.028 -45.724 1.00 14.86 160 ASP A N 1
ATOM 1095 C CA . ASP A 1 164 ? -2.498 -12.596 -44.591 1.00 13.57 160 ASP A CA 1
ATOM 1096 C C . ASP A 1 164 ? -1.856 -12.122 -43.283 1.00 15.04 160 ASP A C 1
ATOM 1097 O O . ASP A 1 164 ? -0.723 -11.633 -43.297 1.00 17.00 160 ASP A O 1
ATOM 1102 N N . PRO A 1 165 ? -2.533 -12.342 -42.133 1.00 15.29 161 PRO A N 1
ATOM 1103 C CA . PRO A 1 165 ? -2.018 -11.798 -40.882 1.00 15.47 161 PRO A CA 1
ATOM 1104 C C . PRO A 1 165 ? -0.658 -12.349 -40.469 1.00 15.45 161 PRO A C 1
ATOM 1105 O O . PRO A 1 165 ? 0.012 -11.707 -39.680 1.00 13.87 161 PRO A O 1
ATOM 1109 N N . THR A 1 166 ? -0.242 -13.503 -40.988 1.00 13.11 162 THR A N 1
ATOM 1110 C CA . THR A 1 166 ? 1.068 -14.054 -40.599 1.00 15.23 162 THR A CA 1
ATOM 1111 C C . THR A 1 166 ? 2.244 -13.334 -41.228 1.00 11.90 162 THR A C 1
ATOM 1112 O O . THR A 1 166 ? 3.366 -13.647 -40.888 1.00 14.76 162 THR A O 1
ATOM 1116 N N . VAL A 1 167 ? 2.005 -12.410 -42.172 1.00 15.09 163 VAL A N 1
ATOM 1117 C CA . VAL A 1 167 ? 3.091 -11.640 -42.728 1.00 14.48 163 VAL A CA 1
ATOM 1118 C C . VAL A 1 167 ? 3.289 -10.404 -41.841 1.00 16.53 163 VAL A C 1
ATOM 1119 O O . VAL A 1 167 ? 2.337 -9.625 -41.640 1.00 15.33 163 VAL A O 1
ATOM 1123 N N . SER A 1 168 ? 4.507 -10.246 -41.321 1.00 14.46 164 SER A N 1
ATOM 1124 C CA . SER A 1 168 ? 4.850 -9.137 -40.437 1.00 22.76 164 SER A CA 1
ATOM 1125 C C . SER A 1 168 ? 4.732 -7.775 -41.091 1.00 27.31 164 SER A C 1
ATOM 1126 O O . SER A 1 168 ? 4.893 -7.621 -42.312 1.00 26.45 164 SER A O 1
ATOM 1129 N N . VAL A 1 169 ? 4.469 -6.768 -40.264 1.00 32.59 165 VAL A N 1
ATOM 1130 C CA . VAL A 1 169 ? 4.382 -5.401 -40.772 1.00 31.62 165 VAL A CA 1
ATOM 1131 C C . VAL A 1 169 ? 5.779 -4.932 -41.210 1.00 30.60 165 VAL A C 1
ATOM 1132 O O . VAL A 1 169 ? 5.864 -4.126 -42.123 1.00 35.08 165 VAL A O 1
ATOM 1136 N N . GLU A 1 170 ? 6.859 -5.477 -40.645 1.00 28.23 166 GLU A N 1
ATOM 1137 C CA . GLU A 1 170 ? 8.232 -5.287 -41.220 1.00 30.54 166 GLU A CA 1
ATOM 1138 C C . GLU A 1 170 ? 8.366 -5.679 -42.704 1.00 27.75 166 GLU A C 1
ATOM 1139 O O . GLU A 1 170 ? 9.218 -5.137 -43.419 1.00 26.47 166 GLU A O 1
ATOM 1145 N N . GLU A 1 171 ? 7.610 -6.704 -43.116 1.00 21.38 167 GLU A N 1
ATOM 1146 C CA . GLU A 1 171 ? 7.645 -7.196 -44.494 1.00 20.41 167 GLU A CA 1
ATOM 1147 C C . GLU A 1 171 ? 6.681 -6.456 -45.390 1.00 14.63 167 GLU A C 1
ATOM 1148 O O . GLU A 1 171 ? 6.950 -6.283 -46.587 1.00 19.14 167 GLU A O 1
ATOM 1154 N N . VAL A 1 172 ? 5.551 -6.033 -44.824 1.00 14.78 168 VAL A N 1
ATOM 1155 C CA . VAL A 1 172 ? 4.566 -5.240 -45.556 1.00 16.97 168 VAL A CA 1
ATOM 1156 C C . VAL A 1 172 ? 5.016 -3.771 -45.771 1.00 16.24 168 VAL A C 1
ATOM 1157 O O . VAL A 1 172 ? 4.885 -3.207 -46.872 1.00 17.09 168 VAL A O 1
ATOM 1161 N N . ARG A 1 173 ? 5.567 -3.174 -44.729 1.00 16.51 169 ARG A N 1
ATOM 1162 C CA . ARG A 1 173 ? 5.910 -1.757 -44.741 1.00 15.95 169 ARG A CA 1
ATOM 1163 C C . ARG A 1 173 ? 6.726 -1.314 -45.953 1.00 15.84 169 ARG A C 1
ATOM 1164 O O . ARG A 1 173 ? 6.396 -0.290 -46.549 1.00 16.24 169 ARG A O 1
ATOM 1172 N N . PRO A 1 174 ? 7.839 -1.997 -46.268 1.00 17.64 170 PRO A N 1
ATOM 1173 C CA . PRO A 1 174 ? 8.648 -1.527 -47.408 1.00 18.75 170 PRO A CA 1
ATOM 1174 C C . PRO A 1 174 ? 7.910 -1.424 -48.745 1.00 18.33 170 PRO A C 1
ATOM 1175 O O . PRO A 1 174 ? 8.286 -0.601 -49.607 1.00 16.30 170 PRO A O 1
ATOM 1179 N N . GLN A 1 175 ? 6.879 -2.246 -48.902 1.00 16.64 171 GLN A N 1
ATOM 1180 C CA . GLN A 1 175 ? 6.044 -2.233 -50.086 1.00 17.64 171 GLN A CA 1
ATOM 1181 C C . GLN A 1 175 ? 5.190 -0.981 -50.144 1.00 17.06 171 GLN A C 1
ATOM 1182 O O . GLN A 1 175 ? 4.893 -0.483 -51.224 1.00 20.46 171 GLN A O 1
ATOM 1188 N N . ILE A 1 176 ? 4.812 -0.489 -48.970 1.00 18.58 172 ILE A N 1
ATOM 1189 C CA . ILE A 1 176 ? 4.067 0.764 -48.818 1.00 19.53 172 ILE A CA 1
ATOM 1190 C C . ILE A 1 176 ? 4.978 1.971 -49.080 1.00 18.65 172 ILE A C 1
ATOM 1191 O O . ILE A 1 176 ? 4.586 2.900 -49.765 1.00 18.60 172 ILE A O 1
ATOM 1196 N N . THR A 1 177 ? 6.185 1.944 -48.515 1.00 16.71 173 THR A N 1
ATOM 1197 C CA A THR A 1 177 ? 7.121 3.051 -48.711 0.50 17.77 173 THR A CA 1
ATOM 1198 C CA B THR A 1 177 ? 7.198 2.978 -48.704 0.50 16.94 173 THR A CA 1
ATOM 1199 C C . THR A 1 177 ? 7.511 3.197 -50.177 1.00 17.01 173 THR A C 1
ATOM 1200 O O . THR A 1 177 ? 7.670 4.326 -50.649 1.00 20.57 173 THR A O 1
ATOM 1207 N N . ALA A 1 178 ? 7.612 2.093 -50.898 1.00 15.12 174 ALA A N 1
ATOM 1208 C CA . ALA A 1 178 ? 7.797 2.124 -52.350 1.00 16.85 174 ALA A CA 1
ATOM 1209 C C . ALA A 1 178 ? 6.751 2.946 -53.088 1.00 16.57 174 ALA A C 1
ATOM 1210 O O . ALA A 1 178 ? 7.063 3.498 -54.140 1.00 20.36 174 ALA A O 1
ATOM 1212 N N . LEU A 1 179 ? 5.515 3.006 -52.584 1.00 15.58 175 LEU A N 1
ATOM 1213 C CA . LEU A 1 179 ? 4.431 3.707 -53.288 1.00 16.47 175 LEU A CA 1
ATOM 1214 C C . LEU A 1 179 ? 4.291 5.191 -52.886 1.00 19.47 175 LEU A C 1
ATOM 1215 O O . LEU A 1 179 ? 3.797 6.015 -53.667 1.00 21.37 175 LEU A O 1
ATOM 1220 N N . VAL A 1 180 ? 4.675 5.526 -51.658 1.00 16.10 176 VAL A N 1
ATOM 1221 C CA . VAL A 1 180 ? 4.498 6.885 -51.185 1.00 13.92 176 VAL A CA 1
ATOM 1222 C C . VAL A 1 180 ? 5.603 7.780 -51.729 1.00 12.70 176 VAL A C 1
ATOM 1223 O O . VAL A 1 180 ? 6.653 7.310 -52.162 1.00 16.33 176 VAL A O 1
ATOM 1227 N N . ARG A 1 181 ? 5.365 9.089 -51.690 1.00 16.71 177 ARG A N 1
ATOM 1228 C CA . ARG A 1 181 ? 6.418 10.059 -51.947 1.00 20.28 177 ARG A CA 1
ATOM 1229 C C . ARG A 1 181 ? 6.856 10.808 -50.649 1.00 20.90 177 ARG A C 1
ATOM 1230 O O . ARG A 1 181 ? 6.450 10.578 -49.500 1.00 17.91 177 ARG A O 1
ATOM 1239 N N . GLN B 1 27 ? -15.474 -2.504 14.812 1.00 33.47 23 GLN B N 1
ATOM 1240 C CA . GLN B 1 27 ? -15.516 -2.515 13.305 1.00 32.36 23 GLN B CA 1
ATOM 1241 C C . GLN B 1 27 ? -14.124 -2.308 12.701 1.00 29.41 23 GLN B C 1
ATOM 1242 O O . GLN B 1 27 ? -13.276 -1.611 13.274 1.00 24.58 23 GLN B O 1
ATOM 1248 N N . ASP B 1 28 ? -13.917 -2.910 11.527 1.00 24.30 24 ASP B N 1
ATOM 1249 C CA . ASP B 1 28 ? -12.740 -2.653 10.715 1.00 22.25 24 ASP B CA 1
ATOM 1250 C C . ASP B 1 28 ? -13.113 -2.803 9.233 1.00 21.05 24 ASP B C 1
ATOM 1251 O O . ASP B 1 28 ? -14.266 -3.121 8.915 1.00 17.58 24 ASP B O 1
ATOM 1256 N N . PHE B 1 29 ? -12.177 -2.488 8.341 1.00 17.80 25 PHE B N 1
ATOM 1257 C CA . PHE B 1 29 ? -12.476 -2.459 6.886 1.00 19.17 25 PHE B CA 1
ATOM 1258 C C . PHE B 1 29 ? -13.010 -3.813 6.360 1.00 16.30 25 PHE B C 1
ATOM 1259 O O . PHE B 1 29 ? -13.879 -3.842 5.502 1.00 17.26 25 PHE B O 1
ATOM 1267 N N . TYR B 1 30 ? -12.515 -4.913 6.920 1.00 12.91 26 TYR B N 1
ATOM 1268 C CA . TYR B 1 30 ? -12.886 -6.243 6.470 1.00 14.87 26 TYR B CA 1
ATOM 1269 C C . TYR B 1 30 ? -14.222 -6.741 7.016 1.00 14.82 26 TYR B C 1
ATOM 1270 O O . TYR B 1 30 ? -14.595 -7.884 6.778 1.00 18.79 26 TYR B O 1
ATOM 1279 N N . ASP B 1 31 ? -14.960 -5.868 7.690 1.00 17.76 27 ASP B N 1
ATOM 1280 C CA . ASP B 1 31 ? -16.276 -6.196 8.222 1.00 18.01 27 ASP B CA 1
ATOM 1281 C C . ASP B 1 31 ? -17.382 -5.784 7.241 1.00 17.92 27 ASP B C 1
ATOM 1282 O O . ASP B 1 31 ? -18.562 -6.109 7.441 1.00 18.63 27 ASP B O 1
ATOM 1287 N N . PHE B 1 32 ? -17.019 -5.020 6.215 1.00 16.76 28 PHE B N 1
ATOM 1288 C CA . PHE B 1 32 ? -17.998 -4.432 5.309 1.00 15.39 28 PHE B CA 1
ATOM 1289 C C . PHE B 1 32 ? -18.241 -5.365 4.131 1.00 16.49 28 PHE B C 1
ATOM 1290 O O . PHE B 1 32 ? -17.466 -6.290 3.900 1.00 14.23 28 PHE B O 1
ATOM 1298 N N . LYS B 1 33 ? -19.349 -5.152 3.433 1.00 14.99 29 LYS B N 1
ATOM 1299 C CA . LYS B 1 33 ? -19.636 -5.878 2.191 1.00 14.46 29 LYS B CA 1
ATOM 1300 C C . LYS B 1 33 ? -19.731 -4.938 0.997 1.00 9.94 29 LYS B C 1
ATOM 1301 O O . LYS B 1 33 ? -19.938 -3.744 1.138 1.00 11.36 29 LYS B O 1
ATOM 1307 N N . ALA B 1 34 ? -19.570 -5.479 -0.198 1.00 13.31 30 ALA B N 1
ATOM 1308 C CA . ALA B 1 34 ? -19.587 -4.640 -1.378 1.00 15.26 30 ALA B CA 1
ATOM 1309 C C . ALA B 1 34 ? -19.939 -5.476 -2.579 1.00 16.13 30 ALA B C 1
ATOM 1310 O O . ALA B 1 34 ? -19.546 -6.657 -2.660 1.00 17.90 30 ALA B O 1
ATOM 1312 N N . VAL B 1 35 ? -20.655 -4.872 -3.528 1.00 15.49 31 VAL B N 1
ATOM 1313 C CA . VAL B 1 35 ? -21.000 -5.566 -4.753 1.00 16.26 31 VAL B CA 1
ATOM 1314 C C . VAL B 1 35 ? -19.813 -5.440 -5.688 1.00 14.40 31 VAL B C 1
ATOM 1315 O O . VAL B 1 35 ? -19.307 -4.337 -5.893 1.00 16.75 31 VAL B O 1
ATOM 1319 N N . ASN B 1 36 ? -19.357 -6.569 -6.253 1.00 14.77 32 ASN B N 1
ATOM 1320 C CA . ASN B 1 36 ? -18.205 -6.548 -7.144 1.00 14.26 32 ASN B CA 1
ATOM 1321 C C . ASN B 1 36 ? -18.591 -5.959 -8.498 1.00 10.85 32 ASN B C 1
ATOM 1322 O O . ASN B 1 36 ? -19.755 -5.689 -8.739 1.00 15.61 32 ASN B O 1
ATOM 1327 N N . ILE B 1 37 ? -17.634 -5.716 -9.361 1.00 10.65 33 ILE B N 1
ATOM 1328 C CA . ILE B 1 37 ? -17.950 -5.114 -10.688 1.00 16.73 33 ILE B CA 1
ATOM 1329 C C . ILE B 1 37 ? -18.859 -5.954 -11.611 1.00 16.46 33 ILE B C 1
ATOM 1330 O O . ILE B 1 37 ? -19.4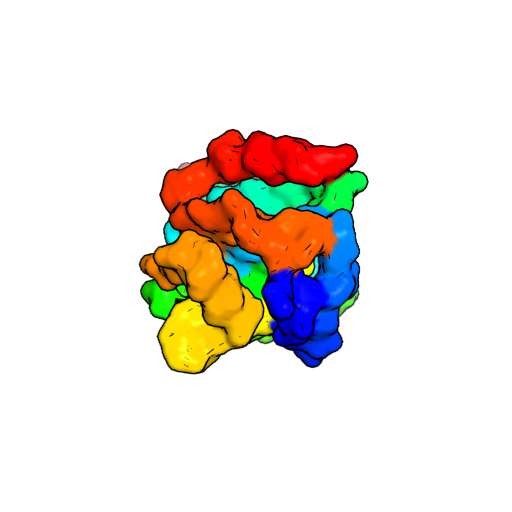89 -5.419 -12.539 1.00 13.12 33 ILE B O 1
ATOM 1335 N N . ARG B 1 38 ? -18.940 -7.262 -11.357 1.00 14.84 34 ARG B N 1
ATOM 1336 C CA . ARG B 1 38 ? -19.807 -8.143 -12.132 1.00 15.58 34 ARG B CA 1
ATOM 1337 C C . ARG B 1 38 ? -21.197 -8.325 -11.517 1.00 14.60 34 ARG B C 1
ATOM 1338 O O . ARG B 1 38 ? -21.976 -9.120 -11.984 1.00 15.25 34 ARG B O 1
ATOM 1346 N N . GLY B 1 39 ? -21.478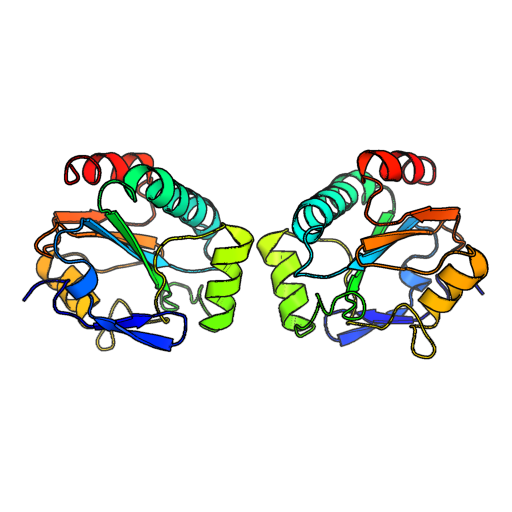 -7.610 -10.435 1.00 14.68 35 GLY B N 1
ATOM 1347 C CA . GLY B 1 39 ? -22.788 -7.601 -9.842 1.00 15.22 35 GLY B CA 1
ATOM 1348 C C . GLY B 1 39 ? -22.962 -8.628 -8.761 1.00 14.53 35 GLY B C 1
ATOM 1349 O O . GLY B 1 39 ? -24.093 -8.850 -8.338 1.00 11.22 35 GLY B O 1
ATOM 1350 N N . LYS B 1 40 ? -21.861 -9.223 -8.300 1.00 12.76 36 LYS B N 1
ATOM 1351 C CA . LYS B 1 40 ? -21.914 -10.224 -7.223 1.00 14.89 36 LYS B CA 1
ATOM 1352 C C . LYS B 1 40 ? -21.564 -9.584 -5.875 1.00 15.95 36 LYS B C 1
ATOM 1353 O O . LYS B 1 40 ? -20.515 -8.950 -5.723 1.00 12.82 36 LYS B O 1
ATOM 1359 N N . LEU B 1 41 ? -22.450 -9.737 -4.903 1.00 16.47 37 LEU B N 1
ATOM 1360 C CA . LEU B 1 41 ? -22.171 -9.237 -3.565 1.00 16.86 37 LEU B CA 1
ATOM 1361 C C . LEU B 1 41 ? -21.071 -10.076 -2.938 1.00 15.84 37 LEU B C 1
ATOM 1362 O O . LEU B 1 41 ? -21.081 -11.305 -3.053 1.00 16.83 37 LEU B O 1
ATOM 1367 N N . VAL B 1 42 ? -20.151 -9.405 -2.245 1.00 15.28 38 VAL B N 1
ATOM 1368 C CA . VAL B 1 42 ? -19.068 -10.084 -1.543 1.00 11.74 38 VAL B CA 1
ATOM 1369 C C . VAL B 1 42 ? -18.825 -9.450 -0.170 1.00 15.30 38 VAL B C 1
ATOM 1370 O O . VAL B 1 42 ? -19.079 -8.251 0.044 1.00 18.29 38 VAL B O 1
ATOM 1374 N N . SER B 1 43 ? -18.348 -10.279 0.752 1.00 16.90 39 SER B N 1
ATOM 1375 C CA . SER B 1 43 ? -17.901 -9.845 2.041 1.00 12.57 39 SER B CA 1
ATOM 1376 C C . SER B 1 43 ? -16.420 -9.538 1.960 1.00 17.30 39 SER B C 1
ATOM 1377 O O . SER B 1 43 ? -15.632 -10.322 1.473 1.00 16.31 39 SER B O 1
ATOM 1380 N N . LEU B 1 44 ? -16.029 -8.397 2.485 1.00 13.91 40 LEU B N 1
ATOM 1381 C CA . LEU B 1 44 ? -14.615 -8.071 2.545 1.00 13.56 40 LEU B CA 1
ATOM 1382 C C . LEU B 1 44 ? -13.892 -8.891 3.587 1.00 11.01 40 LEU B C 1
ATOM 1383 O O . LEU B 1 44 ? -12.663 -8.851 3.649 1.00 15.91 40 LEU B O 1
ATOM 1388 N N . GLU B 1 45 ? -14.640 -9.657 4.381 1.00 14.60 41 GLU B N 1
ATOM 1389 C CA . GLU B 1 45 ? -14.089 -10.726 5.216 1.00 18.82 41 GLU B CA 1
ATOM 1390 C C . GLU B 1 45 ? -13.179 -11.671 4.427 1.00 18.64 41 GLU B C 1
ATOM 1391 O O . GLU B 1 45 ? -12.234 -12.178 4.993 1.00 15.04 41 GLU B O 1
ATOM 1397 N N . LYS B 1 46 ? -13.448 -11.866 3.121 1.00 18.78 42 LYS B N 1
ATOM 1398 C CA . LYS B 1 46 ? -12.628 -12.715 2.293 1.00 15.25 42 LYS B CA 1
ATOM 1399 C C . LYS B 1 46 ? -11.149 -12.205 2.227 1.00 18.60 42 LYS B C 1
ATOM 1400 O O . LYS B 1 46 ? -10.265 -12.969 1.884 1.00 16.63 42 LYS B O 1
ATOM 1406 N N . TYR B 1 47 ? -10.902 -10.928 2.563 1.00 16.37 43 TYR B N 1
ATOM 1407 C CA . TYR B 1 47 ? -9.558 -10.346 2.547 1.00 16.03 43 TYR B CA 1
ATOM 1408 C C . TYR B 1 47 ? -8.915 -10.232 3.944 1.00 15.68 43 TYR B C 1
ATOM 1409 O O . TYR B 1 47 ? -7.738 -9.840 4.079 1.00 15.88 43 TYR B O 1
ATOM 1418 N N . ARG B 1 48 ? -9.614 -10.646 4.989 1.00 18.19 44 ARG B N 1
ATOM 1419 C CA . ARG B 1 48 ? -9.018 -10.574 6.317 1.00 16.69 44 ARG B CA 1
ATOM 1420 C C . ARG B 1 48 ? -7.744 -11.402 6.403 1.00 19.86 44 ARG B C 1
ATOM 1421 O O . ARG B 1 48 ? -7.679 -12.535 5.925 1.00 18.57 44 ARG B O 1
ATOM 1429 N N . GLY B 1 49 ? -6.697 -10.826 6.979 1.00 19.23 45 GLY B N 1
ATOM 1430 C CA . GLY B 1 49 ? -5.456 -11.541 7.113 1.00 15.81 45 GLY B CA 1
ATOM 1431 C C . GLY B 1 49 ? -4.497 -11.160 6.012 1.00 18.77 45 GLY B C 1
ATOM 1432 O O . GLY B 1 49 ? -3.294 -11.465 6.098 1.00 20.44 45 GLY B O 1
ATOM 1433 N N . SER B 1 50 ? -5.014 -10.450 5.008 1.00 14.69 46 SER B N 1
ATOM 1434 C CA . SER B 1 50 ? -4.229 -9.999 3.881 1.00 19.99 46 SER B CA 1
ATOM 1435 C C . SER B 1 50 ? -4.052 -8.464 3.939 1.00 19.57 46 SER B C 1
ATOM 1436 O O . SER B 1 50 ? -4.757 -7.777 4.674 1.00 18.42 46 SER B O 1
ATOM 1439 N N . VAL B 1 51 ? -3.126 -7.941 3.147 1.00 15.53 47 VAL B N 1
ATOM 1440 C CA . VAL B 1 51 ? -2.933 -6.502 3.020 1.00 13.83 47 VAL B CA 1
ATOM 1441 C C . VAL B 1 51 ? -3.688 -5.969 1.799 1.00 13.34 47 VAL B C 1
ATOM 1442 O O . VAL B 1 51 ? -3.665 -6.577 0.713 1.00 18.06 47 VAL B O 1
ATOM 1446 N N . SER B 1 52 ? -4.327 -4.819 1.941 1.00 13.57 48 SER B N 1
ATOM 1447 C CA . SER B 1 52 ? -5.118 -4.261 0.865 1.00 14.77 48 SER B CA 1
ATOM 1448 C C . SER B 1 52 ? -4.747 -2.845 0.607 1.00 9.24 48 SER B C 1
ATOM 1449 O O . SER B 1 52 ? -4.645 -2.073 1.536 1.00 14.90 48 SER B O 1
ATOM 1452 N N . LEU B 1 53 ? -4.521 -2.500 -0.674 1.00 12.28 49 LEU B N 1
ATOM 1453 C CA . LEU B 1 53 ? -4.465 -1.108 -1.108 1.00 12.26 49 LEU B CA 1
ATOM 1454 C C . LEU B 1 53 ? -5.833 -0.762 -1.755 1.00 12.98 49 LEU B C 1
ATOM 1455 O O . LEU B 1 53 ? -6.127 -1.215 -2.850 1.00 14.58 49 LEU B O 1
ATOM 1460 N N . VAL B 1 54 ? -6.638 0.022 -1.039 1.00 13.39 50 VAL B N 1
ATOM 1461 C CA . VAL B 1 54 ? -8.010 0.356 -1.467 1.00 15.67 50 VAL B CA 1
ATOM 1462 C C . VAL B 1 54 ? -7.910 1.657 -2.264 1.00 17.89 50 VAL B C 1
ATOM 1463 O O . VAL B 1 54 ? -7.404 2.650 -1.766 1.00 14.47 50 VAL B O 1
ATOM 1467 N N . VAL B 1 55 ? -8.350 1.618 -3.509 1.00 17.93 51 VAL B N 1
ATOM 1468 C CA . VAL B 1 55 ? -8.221 2.755 -4.429 1.00 16.38 51 VAL B CA 1
ATOM 1469 C C . VAL B 1 55 ? -9.569 3.059 -5.094 1.00 16.73 51 VAL B C 1
ATOM 1470 O O . VAL B 1 55 ? -10.238 2.152 -5.598 1.00 15.05 51 VAL B O 1
ATOM 1474 N N . ASN B 1 56 ? -9.968 4.333 -5.052 1.00 17.36 52 ASN B N 1
ATOM 1475 C CA . ASN B 1 56 ? -11.034 4.851 -5.895 1.00 14.34 52 ASN B CA 1
ATOM 1476 C C . ASN B 1 56 ? -10.449 5.186 -7.269 1.00 12.93 52 ASN B C 1
ATOM 1477 O O . ASN B 1 56 ? -9.448 5.904 -7.403 1.00 14.68 52 ASN B O 1
ATOM 1482 N N . VAL B 1 57 ? -11.021 4.573 -8.287 1.00 14.35 53 VAL B N 1
ATOM 1483 C CA . VAL B 1 57 ? -10.530 4.658 -9.643 1.00 8.45 53 VAL B CA 1
ATOM 1484 C C . VAL B 1 57 ? -11.488 5.429 -10.545 1.00 12.34 53 VAL B C 1
ATOM 1485 O O . VAL B 1 57 ? -12.626 5.661 -10.210 1.00 10.90 53 VAL B O 1
ATOM 1489 N N . ALA B 1 58 ? -10.974 5.822 -11.713 1.00 13.92 54 ALA B N 1
ATOM 1490 C CA . ALA B 1 58 ? -11.701 6.549 -12.710 1.00 15.64 54 ALA B CA 1
ATOM 1491 C C . ALA B 1 58 ? -10.983 6.260 -14.036 1.00 19.66 54 ALA B C 1
ATOM 1492 O O . ALA B 1 58 ? -9.789 5.931 -14.063 1.00 14.74 54 ALA B O 1
ATOM 1494 N N . SER B 1 59 ? -11.729 6.347 -15.120 1.00 18.73 55 SER B N 1
ATOM 1495 C CA . SER B 1 59 ? -11.252 5.925 -16.437 1.00 21.91 55 SER B CA 1
ATOM 1496 C C . SER B 1 59 ? -10.781 7.057 -17.337 1.00 22.37 55 SER B C 1
ATOM 1497 O O . SER B 1 59 ? -9.964 6.828 -18.216 1.00 21.63 55 SER B O 1
ATOM 1500 N N . GLU B 1 60 ? -11.279 8.269 -17.111 1.00 27.16 56 GLU B N 1
ATOM 1501 C CA . GLU B 1 60 ? -11.052 9.407 -18.031 1.00 31.23 56 GLU B CA 1
ATOM 1502 C C . GLU B 1 60 ? -10.106 10.474 -17.474 1.00 32.11 56 GLU B C 1
ATOM 1503 O O . GLU B 1 60 ? -9.957 11.544 -18.038 1.00 34.79 56 GLU B O 1
ATOM 1509 N N . CYS B 1 61 ? -9.469 10.152 -16.362 1.00 34.71 57 CYS B N 1
ATOM 1510 C CA . CYS B 1 61 ? -8.552 11.042 -15.665 1.00 36.65 57 CYS B CA 1
ATOM 1511 C C . CYS B 1 61 ? -7.196 11.159 -16.401 1.00 34.60 57 CYS B C 1
ATOM 1512 O O . CYS B 1 61 ? -6.809 10.266 -17.143 1.00 33.94 57 CYS B O 1
ATOM 1515 N N . GLY B 1 62 ? -6.472 12.249 -16.163 1.00 35.96 58 GLY B N 1
ATOM 1516 C CA . GLY B 1 62 ? -5.058 12.343 -16.545 1.00 36.51 58 GLY B CA 1
ATOM 1517 C C . GLY B 1 62 ? -4.156 11.393 -15.755 1.00 38.85 58 GLY B C 1
ATOM 1518 O O . GLY B 1 62 ? -3.086 11.030 -16.213 1.00 39.80 58 GLY B O 1
ATOM 1519 N N . PHE B 1 63 ? -4.579 11.010 -14.547 1.00 40.62 59 PHE B N 1
ATOM 1520 C CA . PHE B 1 63 ? -3.869 9.991 -13.751 1.00 37.19 59 PHE B CA 1
ATOM 1521 C C . PHE B 1 63 ? -4.081 8.542 -14.270 1.00 37.09 59 PHE B C 1
ATOM 1522 O O . PHE B 1 63 ? -3.306 7.654 -13.918 1.00 39.71 59 PHE B O 1
ATOM 1530 N N . THR B 1 64 ? -5.106 8.316 -15.100 1.00 31.69 60 THR B N 1
ATOM 1531 C CA . THR B 1 64 ? -5.688 6.972 -15.302 1.00 29.95 60 THR B CA 1
ATOM 1532 C C . THR B 1 64 ? -4.696 5.904 -15.810 1.00 27.69 60 THR B C 1
ATOM 1533 O O . THR B 1 64 ? -4.604 4.801 -15.261 1.00 23.17 60 THR B O 1
ATOM 1537 N N . ASP B 1 65 ? -3.969 6.248 -16.864 1.00 24.91 61 ASP B N 1
ATOM 1538 C CA . ASP B 1 65 ? -3.067 5.324 -17.522 1.00 24.91 61 ASP B CA 1
ATOM 1539 C C . ASP B 1 65 ? -1.883 4.940 -16.642 1.00 22.43 61 ASP B C 1
ATOM 1540 O O . ASP B 1 65 ? -1.632 3.751 -16.449 1.00 17.51 61 ASP B O 1
ATOM 1545 N N . GLN B 1 66 ? -1.159 5.946 -16.141 1.00 19.05 62 GLN B N 1
ATOM 1546 C CA . GLN B 1 66 ? -0.008 5.708 -15.268 1.00 23.38 62 GLN B CA 1
ATOM 1547 C C . GLN B 1 66 ? -0.463 4.986 -13.999 1.00 19.54 62 GLN B C 1
ATOM 1548 O O . GLN B 1 66 ? 0.234 4.108 -13.484 1.00 20.37 62 GLN B O 1
ATOM 1550 N N . HIS B 1 67 ? -1.633 5.337 -13.497 1.00 20.97 63 HIS B N 1
ATOM 1551 C CA . HIS B 1 67 ? -2.149 4.703 -12.267 1.00 19.87 63 HIS B CA 1
ATOM 1552 C C . HIS B 1 67 ? -2.614 3.258 -12.413 1.00 17.25 63 HIS B C 1
ATOM 1553 O O . HIS B 1 67 ? -2.299 2.441 -11.586 1.00 21.49 63 HIS B O 1
ATOM 1560 N N . TYR B 1 68 ? -3.380 2.942 -13.443 1.00 16.51 64 TYR B N 1
ATOM 1561 C CA . TYR B 1 68 ? -3.754 1.565 -13.675 1.00 15.71 64 TYR B CA 1
ATOM 1562 C C . TYR B 1 68 ? -2.539 0.707 -13.984 1.00 14.07 64 TYR B C 1
ATOM 1563 O O . TYR B 1 68 ? -2.502 -0.444 -13.568 1.00 15.43 64 TYR B O 1
ATOM 1572 N N . ARG B 1 69 ? -1.546 1.243 -14.693 1.00 17.96 65 ARG B N 1
ATOM 1573 C CA . ARG B 1 69 ? -0.337 0.482 -14.986 1.00 19.61 65 ARG B CA 1
ATOM 1574 C C . ARG B 1 69 ? 0.421 0.151 -13.716 1.00 17.10 65 ARG B C 1
ATOM 1575 O O . ARG B 1 69 ? 0.804 -0.997 -13.492 1.00 16.98 65 ARG B O 1
ATOM 1583 N N . ALA B 1 70 ? 0.651 1.155 -12.892 1.00 20.26 66 ALA B N 1
ATOM 1584 C CA . ALA B 1 70 ? 1.342 0.965 -11.602 1.00 19.19 66 ALA B CA 1
ATOM 1585 C C . ALA B 1 70 ? 0.585 0.051 -10.634 1.00 17.34 66 ALA B C 1
ATOM 1586 O O . ALA B 1 70 ? 1.188 -0.727 -9.895 1.00 14.69 66 ALA B O 1
ATOM 1588 N N . LEU B 1 71 ? -0.743 0.144 -10.624 1.00 15.59 67 LEU B N 1
ATOM 1589 C CA . LEU B 1 71 ? -1.535 -0.665 -9.736 1.00 14.69 67 LEU B CA 1
ATOM 1590 C C . LEU B 1 71 ? -1.501 -2.112 -10.151 1.00 16.01 67 LEU B C 1
ATOM 1591 O O . LEU B 1 71 ? -1.488 -2.984 -9.286 1.00 13.40 67 LEU B O 1
ATOM 1596 N N . GLN B 1 72 ? -1.447 -2.380 -11.459 1.00 14.69 68 GLN B N 1
ATOM 1597 C CA . GLN B 1 72 ? -1.332 -3.752 -11.939 1.00 13.91 68 GLN B CA 1
ATOM 1598 C C . GLN B 1 72 ? 0.064 -4.355 -11.688 1.00 17.78 68 GLN B C 1
ATOM 1599 O O . GLN B 1 72 ? 0.178 -5.527 -11.355 1.00 19.82 68 GLN B O 1
ATOM 1605 N N . GLN B 1 73 ? 1.113 -3.565 -11.831 1.00 18.77 69 GLN B N 1
ATOM 1606 C CA . GLN B 1 73 ? 2.451 -4.050 -11.505 1.00 21.42 69 GLN B CA 1
ATOM 1607 C C . GLN B 1 73 ? 2.570 -4.282 -9.994 1.00 19.76 69 GLN B C 1
ATOM 1608 O O . GLN B 1 73 ? 3.274 -5.192 -9.555 1.00 26.45 69 GLN B O 1
ATOM 1614 N N . LEU B 1 74 ? 1.883 -3.472 -9.204 1.00 19.32 70 LEU B N 1
ATOM 1615 C CA . LEU B 1 74 ? 1.818 -3.698 -7.753 1.00 21.24 70 LEU B CA 1
ATOM 1616 C C . LEU B 1 74 ? 1.162 -5.060 -7.431 1.00 21.25 70 LEU B C 1
ATOM 1617 O O . LEU B 1 74 ? 1.669 -5.847 -6.645 1.00 21.08 70 LEU B O 1
ATOM 1622 N N . GLN B 1 75 ? 0.032 -5.325 -8.075 1.00 22.23 71 GLN B N 1
ATOM 1623 C CA . GLN B 1 75 ? -0.654 -6.594 -7.966 1.00 23.26 71 GLN B CA 1
ATOM 1624 C C . GLN B 1 75 ? 0.206 -7.777 -8.407 1.00 19.33 71 GLN B C 1
ATOM 1625 O O . GLN B 1 75 ? 0.207 -8.802 -7.756 1.00 18.48 71 GLN B O 1
ATOM 1631 N N . ARG B 1 76 ? 0.887 -7.639 -9.535 1.00 20.27 72 ARG B N 1
ATOM 1632 C CA . ARG B 1 76 ? 1.792 -8.675 -10.052 1.00 23.35 72 ARG B CA 1
ATOM 1633 C C . ARG B 1 76 ? 2.972 -8.938 -9.071 1.00 23.21 72 ARG B C 1
ATOM 1634 O O . ARG B 1 76 ? 3.300 -10.106 -8.765 1.00 23.28 72 ARG B O 1
ATOM 1638 N N . ASP B 1 77 ? 3.559 -7.870 -8.535 1.00 20.75 73 ASP B N 1
ATOM 1639 C CA . ASP B 1 77 ? 4.735 -7.979 -7.644 1.00 19.17 73 ASP B CA 1
ATOM 1640 C C . ASP B 1 77 ? 4.408 -8.402 -6.202 1.00 18.53 73 ASP B C 1
ATOM 1641 O O . ASP B 1 77 ? 5.068 -9.268 -5.638 1.00 19.47 73 ASP B O 1
ATOM 1646 N N . LEU B 1 78 ? 3.412 -7.764 -5.596 1.00 17.40 74 LEU B N 1
ATOM 1647 C CA . LEU B 1 78 ? 3.047 -8.040 -4.194 1.00 15.75 74 LEU B CA 1
ATOM 1648 C C . LEU B 1 78 ? 1.878 -8.996 -3.989 1.00 14.39 74 LEU B C 1
ATOM 1649 O O . LEU B 1 78 ? 1.723 -9.532 -2.882 1.00 9.89 74 LEU B O 1
ATOM 1654 N N . GLY B 1 79 ? 1.095 -9.233 -5.040 1.00 14.30 75 GLY B N 1
ATOM 1655 C CA . GLY B 1 79 ? -0.053 -10.135 -4.968 1.00 18.10 75 GLY B CA 1
ATOM 1656 C C . GLY B 1 79 ? 0.248 -11.510 -4.373 1.00 17.37 75 GLY B C 1
ATOM 1657 O O . GLY B 1 79 ? -0.532 -12.018 -3.557 1.00 19.23 75 GLY B O 1
ATOM 1658 N N . PRO B 1 80 ? 1.365 -12.136 -4.784 1.00 17.68 76 PRO B N 1
ATOM 1659 C CA . PRO B 1 80 ? 1.751 -13.455 -4.214 1.00 17.10 76 PRO B CA 1
ATOM 1660 C C . PRO B 1 80 ? 2.128 -13.438 -2.716 1.00 15.80 76 PRO B C 1
ATOM 1661 O O . PRO B 1 80 ? 2.364 -14.490 -2.124 1.00 13.73 76 PRO B O 1
ATOM 1665 N N . HIS B 1 81 ? 2.189 -12.246 -2.127 1.00 17.48 77 HIS B N 1
ATOM 1666 C CA . HIS B 1 81 ? 2.409 -12.074 -0.696 1.00 12.85 77 HIS B CA 1
ATOM 1667 C C . HIS B 1 81 ? 1.171 -11.630 0.043 1.00 13.54 77 HIS B C 1
ATOM 1668 O O . HIS B 1 81 ? 1.251 -10.846 1.004 1.00 15.52 77 HIS B O 1
ATOM 1675 N N . HIS B 1 82 ? 0.023 -12.157 -0.385 1.00 15.85 78 HIS B N 1
ATOM 1676 C CA . HIS B 1 82 ? -1.255 -11.993 0.339 1.00 16.24 78 HIS B CA 1
ATOM 1677 C C . HIS B 1 82 ? -1.643 -10.524 0.393 1.00 14.43 78 HIS B C 1
ATOM 1678 O O . HIS B 1 82 ? -1.873 -9.934 1.469 1.00 14.08 78 HIS B O 1
ATOM 1685 N N . PHE B 1 83 ? -1.726 -9.975 -0.805 1.00 15.69 79 PHE B N 1
ATOM 1686 C CA . PHE B 1 83 ? -1.990 -8.569 -1.056 1.00 16.89 79 PHE B CA 1
ATOM 1687 C C . PHE B 1 83 ? -2.892 -8.427 -2.262 1.00 15.21 79 PHE B C 1
ATOM 1688 O O . PHE B 1 83 ? -2.786 -9.187 -3.249 1.00 14.38 79 PHE B O 1
ATOM 1696 N N . ASN B 1 84 ? -3.729 -7.401 -2.203 1.00 17.47 80 ASN B N 1
ATOM 1697 C CA . ASN B 1 84 ? -4.538 -7.004 -3.320 1.00 15.69 80 ASN B CA 1
ATOM 1698 C C . ASN B 1 84 ? -4.772 -5.531 -3.342 1.00 12.06 80 ASN B C 1
ATOM 1699 O O . ASN B 1 84 ? -4.935 -4.912 -2.304 1.00 12.09 80 ASN B O 1
ATOM 1704 N N . VAL B 1 85 ? -4.827 -4.993 -4.552 1.00 14.24 81 VAL B N 1
ATOM 1705 C CA . VAL B 1 85 ? -5.482 -3.741 -4.838 1.00 15.21 81 VAL B CA 1
ATOM 1706 C C . VAL B 1 85 ? -6.978 -4.053 -4.863 1.00 12.03 81 VAL B C 1
ATOM 1707 O O . VAL B 1 85 ? -7.367 -5.059 -5.407 1.00 12.82 81 VAL B O 1
ATOM 1711 N N . LEU B 1 86 ? -7.780 -3.238 -4.180 1.00 12.73 82 LEU B N 1
ATOM 1712 C CA . LEU B 1 86 ? -9.235 -3.333 -4.208 1.00 13.43 82 LEU B CA 1
ATOM 1713 C C . LEU B 1 86 ? -9.685 -2.029 -4.835 1.00 14.70 82 LEU B C 1
ATOM 1714 O O . LEU B 1 86 ? -9.507 -0.962 -4.235 1.00 15.80 82 LEU B O 1
ATOM 1719 N N . ALA B 1 87 ? -10.206 -2.099 -6.062 1.00 14.48 83 ALA B N 1
ATOM 1720 C CA . ALA B 1 87 ? -10.431 -0.907 -6.891 1.00 10.48 83 ALA B CA 1
ATOM 1721 C C . ALA B 1 87 ? -11.917 -0.615 -6.904 1.00 15.60 83 ALA B C 1
ATOM 1722 O O . ALA B 1 87 ? -12.728 -1.483 -7.258 1.00 14.55 83 ALA B O 1
ATOM 1724 N N . PHE B 1 88 ? -12.290 0.597 -6.509 1.00 14.07 84 PHE B N 1
ATOM 1725 C CA . PHE B 1 88 ? -13.718 0.993 -6.468 1.00 11.06 84 PHE B CA 1
ATOM 1726 C C . PHE B 1 88 ? -13.936 2.151 -7.431 1.00 13.36 84 PHE B C 1
ATOM 1727 O O . PHE B 1 88 ? -13.496 3.279 -7.164 1.00 11.64 84 PHE B O 1
ATOM 1735 N N . PRO B 1 89 ? -14.595 1.888 -8.575 1.00 17.38 85 PRO B N 1
ATOM 1736 C CA . PRO B 1 89 ? -14.844 3.003 -9.492 1.00 18.82 85 PRO B CA 1
ATOM 1737 C C . PRO B 1 89 ? -15.702 4.087 -8.826 1.00 18.29 85 PRO B C 1
ATOM 1738 O O . PRO B 1 89 ? -16.538 3.772 -7.982 1.00 17.72 85 PRO B O 1
ATOM 1742 N N . CYS B 1 90 ? -15.465 5.349 -9.201 1.00 15.03 86 CYS B N 1
ATOM 1743 C CA . CYS B 1 90 ? -16.180 6.451 -8.615 1.00 15.48 86 CYS B CA 1
ATOM 1744 C C . CYS B 1 90 ? -16.238 7.635 -9.581 1.00 13.11 86 CYS B C 1
ATOM 1745 O O . CYS B 1 90 ? -15.197 8.079 -10.055 1.00 18.86 86 CYS B O 1
ATOM 1748 N N . ASN B 1 91 ? -17.470 8.105 -9.871 1.00 13.52 87 ASN B N 1
ATOM 1749 C CA . ASN B 1 91 ? -17.741 9.239 -10.760 1.00 13.46 87 ASN B CA 1
ATOM 1750 C C . ASN B 1 91 ? -17.802 10.613 -10.076 1.00 11.38 87 ASN B C 1
ATOM 1751 O O . ASN B 1 91 ? -18.176 11.586 -10.697 1.00 12.78 87 ASN B O 1
ATOM 1756 N N . GLN B 1 92 ? -17.394 10.718 -8.819 1.00 12.70 88 GLN B N 1
ATOM 1757 C CA . GLN B 1 92 ? -17.555 11.980 -8.090 1.00 15.79 88 GLN B CA 1
ATOM 1758 C C . GLN B 1 92 ? -16.591 13.123 -8.404 1.00 15.37 88 GLN B C 1
ATOM 1759 O O . GLN B 1 92 ? -16.942 14.265 -8.212 1.00 14.98 88 GLN B O 1
ATOM 1765 N N . PHE B 1 93 ? -15.380 12.816 -8.845 1.00 14.50 89 PHE B N 1
ATOM 1766 C CA . PHE B 1 93 ? -14.334 13.807 -8.963 1.00 14.28 89 PHE B CA 1
ATOM 1767 C C . PHE B 1 93 ? -14.125 14.101 -10.439 1.00 16.21 89 PHE B C 1
ATOM 1768 O O . PHE B 1 93 ? -13.453 13.359 -11.154 1.00 16.35 89 PHE B O 1
ATOM 1776 N N . GLY B 1 94 ? -14.777 15.152 -10.913 1.00 16.25 90 GLY B N 1
ATOM 1777 C CA . GLY B 1 94 ? -14.646 15.579 -12.322 1.00 19.27 90 GLY B CA 1
ATOM 1778 C C . GLY B 1 94 ? -15.500 14.763 -13.282 1.00 17.61 90 GLY B C 1
ATOM 1779 O O . GLY B 1 94 ? -15.415 14.952 -14.508 1.00 12.23 90 GLY B O 1
ATOM 1780 N N . GLN B 1 95 ? -16.339 13.887 -12.719 1.00 17.50 91 GLN B N 1
ATOM 1781 C CA . GLN B 1 95 ? -17.176 12.936 -13.467 1.00 15.99 91 GLN B CA 1
ATOM 1782 C C . GLN B 1 95 ? -16.346 12.187 -14.530 1.00 17.99 91 GLN B C 1
ATOM 1783 O O . GLN B 1 95 ? -16.694 12.146 -15.698 1.00 16.71 91 GLN B O 1
ATOM 1789 N N . GLN B 1 96 ? -15.249 11.600 -14.055 1.00 15.64 92 GLN B N 1
ATOM 1790 C CA . GLN B 1 96 ? -14.273 10.891 -14.855 1.00 19.94 92 GLN B CA 1
ATOM 1791 C C . GLN B 1 96 ? -14.456 9.357 -14.843 1.00 17.24 92 GLN B C 1
ATOM 1792 O O . GLN B 1 96 ? -13.597 8.609 -15.308 1.00 17.61 92 GLN B O 1
ATOM 1798 N N . GLU B 1 97 ? -15.576 8.905 -14.305 1.00 17.14 93 GLU B N 1
ATOM 1799 C CA . GLU B 1 97 ? -16.001 7.512 -14.443 1.00 15.66 93 GLU B CA 1
ATOM 1800 C C . GLU B 1 97 ? -17.483 7.434 -14.830 1.00 14.64 93 GLU B C 1
ATOM 1801 O O . GLU B 1 97 ? -18.307 6.920 -14.065 1.00 15.84 93 GLU B O 1
ATOM 1807 N N . PRO B 1 98 ? -17.837 7.948 -16.020 1.00 17.78 94 PRO B N 1
ATOM 1808 C CA . PRO B 1 98 ? -19.264 8.005 -16.362 1.00 15.97 94 PRO B CA 1
ATOM 1809 C C . PRO B 1 98 ? -19.827 6.686 -16.856 1.00 17.03 94 PRO B C 1
ATOM 1810 O O . PRO B 1 98 ? -21.046 6.576 -17.023 1.00 19.07 94 PRO B O 1
ATOM 1814 N N . ASP B 1 99 ? -18.968 5.704 -17.113 1.00 14.31 95 ASP B N 1
ATOM 1815 C CA . ASP B 1 99 ? -19.400 4.498 -17.826 1.00 19.56 95 ASP B CA 1
ATOM 1816 C C . ASP B 1 99 ? -20.053 3.454 -16.931 1.00 17.09 95 ASP B C 1
ATOM 1817 O O . ASP B 1 99 ? -20.110 3.605 -15.705 1.00 15.83 95 ASP B O 1
ATOM 1822 N N . SER B 1 100 ? -20.579 2.411 -17.562 1.00 14.53 96 SER B N 1
ATOM 1823 C CA . SER B 1 100 ? -21.244 1.330 -16.844 1.00 18.19 96 SER B CA 1
ATOM 1824 C C . SER B 1 100 ? -20.190 0.427 -16.247 1.00 17.05 96 SER B C 1
ATOM 1825 O O . SER B 1 100 ? -19.047 0.447 -16.691 1.00 19.51 96 SER B O 1
ATOM 1828 N N . ASN B 1 101 ? -20.557 -0.306 -15.194 1.00 16.33 97 ASN B N 1
ATOM 1829 C CA . ASN B 1 101 ? -19.665 -1.288 -14.576 1.00 15.94 97 ASN B CA 1
ATOM 1830 C C . ASN B 1 101 ? -19.078 -2.252 -15.614 1.00 13.09 97 ASN B C 1
ATOM 1831 O O . ASN B 1 101 ? -17.894 -2.524 -15.625 1.00 11.93 97 ASN B O 1
ATOM 1836 N N . LYS B 1 102 ? -19.915 -2.737 -16.497 1.00 12.00 98 LYS B N 1
ATOM 1837 C CA . LYS B 1 102 ? -19.466 -3.670 -17.544 1.00 17.73 98 LYS B CA 1
ATOM 1838 C C . LYS B 1 102 ? -18.399 -3.047 -18.439 1.00 17.10 98 LYS B C 1
ATOM 1839 O O . LYS B 1 102 ? -17.376 -3.672 -18.702 1.00 19.75 98 LYS B O 1
ATOM 1842 N N . GLU B 1 103 ? -18.643 -1.810 -18.871 1.00 18.49 99 GLU B N 1
ATOM 1843 C CA . GLU B 1 103 ? -17.675 -1.018 -19.641 1.00 20.14 99 GLU B CA 1
ATOM 1844 C C . GLU B 1 103 ? -16.348 -0.789 -18.932 1.00 15.19 99 GLU B C 1
ATOM 1845 O O . GLU B 1 103 ? -15.295 -0.938 -19.537 1.00 14.17 99 GLU B O 1
ATOM 1851 N N . ILE B 1 104 ? -16.419 -0.422 -17.643 1.00 16.61 100 ILE B N 1
ATOM 1852 C CA . ILE B 1 104 ? -15.238 -0.130 -16.842 1.00 15.38 100 ILE B CA 1
ATOM 1853 C C . ILE B 1 104 ? -14.396 -1.386 -16.670 1.00 15.61 100 ILE B C 1
ATOM 1854 O O . ILE B 1 104 ? -13.160 -1.335 -16.747 1.00 14.24 100 ILE B O 1
ATOM 1859 N N . GLU B 1 105 ? -15.056 -2.500 -16.357 1.00 14.18 101 GLU B N 1
ATOM 1860 C CA . GLU B 1 105 ? -14.339 -3.763 -16.212 1.00 20.25 101 GLU B CA 1
ATOM 1861 C C . GLU B 1 105 ? -13.676 -4.123 -17.545 1.00 17.84 101 GLU B C 1
ATOM 1862 O O . GLU B 1 105 ? -12.484 -4.432 -17.584 1.00 19.12 101 GLU B O 1
ATOM 1868 N N . SER B 1 106 ? -14.438 -4.055 -18.633 1.00 17.01 102 SER B N 1
ATOM 1869 C CA . SER B 1 106 ? -13.880 -4.329 -19.967 1.00 18.08 102 SER B CA 1
ATOM 1870 C C . SER B 1 106 ? -12.607 -3.473 -20.226 1.00 18.96 102 SER B C 1
ATOM 1871 O O . SER B 1 106 ? -11.608 -3.981 -20.693 1.00 16.77 102 SER B O 1
ATOM 1874 N N . PHE B 1 107 ? -12.650 -2.194 -19.857 1.00 20.55 103 PHE B N 1
ATOM 1875 C CA . PHE B 1 107 ? -11.525 -1.273 -20.066 1.00 18.80 103 PHE B CA 1
ATOM 1876 C C . PHE B 1 107 ? -10.290 -1.660 -19.270 1.00 18.96 103 PHE B C 1
ATOM 1877 O O . PHE B 1 107 ? -9.208 -1.778 -19.849 1.00 18.10 103 PHE B O 1
ATOM 1885 N N . ALA B 1 108 ? -10.452 -1.854 -17.951 1.00 21.56 104 ALA B N 1
ATOM 1886 C CA . ALA B 1 108 ? -9.350 -2.248 -17.072 1.00 18.81 104 ALA B CA 1
ATOM 1887 C C . ALA B 1 108 ? -8.713 -3.577 -17.524 1.00 18.69 104 ALA B C 1
ATOM 1888 O O . ALA B 1 108 ? -7.466 -3.676 -17.654 1.00 18.11 104 ALA B O 1
ATOM 1890 N N . ARG B 1 109 ? -9.542 -4.586 -17.803 1.00 19.94 105 ARG B N 1
ATOM 1891 C CA . ARG B 1 109 ? -9.003 -5.903 -18.184 1.00 22.26 105 ARG B CA 1
ATOM 1892 C C . ARG B 1 109 ? -8.328 -5.887 -19.569 1.00 21.45 105 ARG B C 1
ATOM 1893 O O . ARG B 1 109 ? -7.238 -6.428 -19.734 1.00 18.79 105 ARG B O 1
ATOM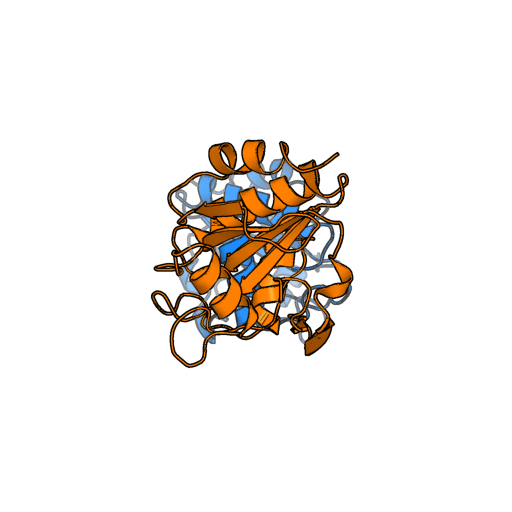 1901 N N . ARG B 1 110 ? -8.966 -5.265 -20.554 1.00 21.91 106 ARG B N 1
ATOM 1902 C CA . ARG B 1 110 ? -8.452 -5.264 -21.941 1.00 21.44 106 ARG B CA 1
ATOM 1903 C C . ARG B 1 110 ? -7.309 -4.289 -22.177 1.00 20.70 106 ARG B C 1
ATOM 1904 O O . ARG B 1 110 ? -6.400 -4.590 -22.926 1.00 24.11 106 ARG B O 1
ATOM 1907 N N . THR B 1 111 ? -7.381 -3.099 -21.579 1.00 18.39 107 THR B N 1
ATOM 1908 C CA . THR B 1 111 ? -6.371 -2.065 -21.789 1.00 15.54 107 THR B CA 1
ATOM 1909 C C . THR B 1 111 ? -5.151 -2.343 -20.913 1.00 18.07 107 THR B C 1
ATOM 1910 O O . THR B 1 111 ? -4.013 -2.260 -21.386 1.00 18.54 107 THR B O 1
ATOM 1914 N N . TYR B 1 112 ? -5.386 -2.696 -19.647 1.00 17.98 108 TYR B N 1
ATOM 1915 C CA . TYR B 1 112 ? -4.313 -2.844 -18.651 1.00 17.58 108 TYR B CA 1
ATOM 1916 C C . TYR B 1 112 ? -4.063 -4.249 -18.132 1.00 22.07 108 TYR B C 1
ATOM 1917 O O . TYR B 1 112 ? -3.167 -4.430 -17.313 1.00 21.81 108 TYR B O 1
ATOM 1926 N N . SER B 1 113 ? -4.834 -5.233 -18.599 1.00 24.14 109 SER B N 1
ATOM 1927 C CA . SER B 1 113 ? -4.687 -6.607 -18.124 1.00 24.21 109 SER B CA 1
ATOM 1928 C C . SER B 1 113 ? -4.796 -6.673 -16.591 1.00 22.91 109 SER B C 1
ATOM 1929 O O . SER B 1 113 ? -4.037 -7.391 -15.957 1.00 20.89 109 SER B O 1
ATOM 1932 N N . VAL B 1 114 ? -5.750 -5.924 -16.025 1.00 19.86 110 VAL B N 1
ATOM 1933 C CA . VAL B 1 114 ? -5.961 -5.836 -14.559 1.00 20.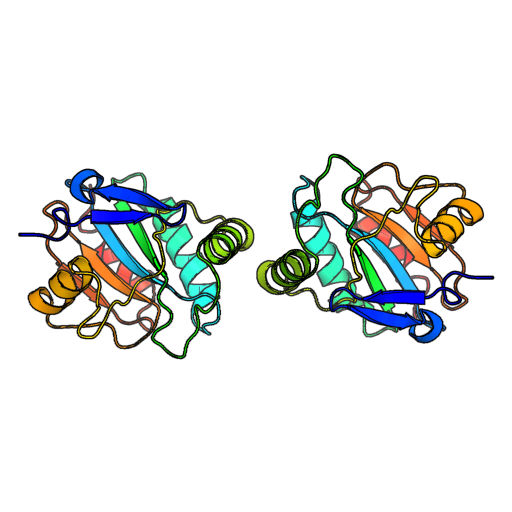04 110 VAL B CA 1
ATOM 1934 C C . VAL B 1 114 ? -6.380 -7.217 -14.033 1.00 20.46 110 VAL B C 1
ATOM 1935 O O . VAL B 1 114 ? -7.245 -7.863 -14.596 1.00 21.64 110 VAL B O 1
ATOM 1939 N N . SER B 1 115 ? -5.730 -7.675 -12.973 1.00 19.58 111 SER B N 1
ATOM 1940 C CA . SER B 1 115 ? -6.045 -8.953 -12.353 1.00 16.94 111 SER B CA 1
ATOM 1941 C C . SER B 1 115 ? -6.482 -8.736 -10.886 1.00 19.07 111 SER B C 1
ATOM 1942 O O . SER B 1 115 ? -6.798 -9.677 -10.167 1.00 23.17 111 SER B O 1
ATOM 1945 N N . PHE B 1 116 ? -6.491 -7.487 -10.442 1.00 15.73 112 PHE B N 1
ATOM 1946 C CA . PHE B 1 116 ? -6.818 -7.179 -9.091 1.00 15.22 112 PHE B CA 1
ATOM 1947 C C . PHE B 1 116 ? -8.360 -7.090 -8.995 1.00 14.44 112 PHE B C 1
ATOM 1948 O O . PHE B 1 116 ? -9.025 -6.933 -10.007 1.00 12.64 112 PHE B O 1
ATOM 1956 N N . PRO B 1 117 ? -8.921 -7.308 -7.795 1.00 16.44 113 PRO B N 1
ATOM 1957 C CA . PRO B 1 117 ? -10.355 -7.162 -7.568 1.00 17.32 113 PRO B CA 1
ATOM 1958 C C . PRO B 1 117 ? -10.917 -5.787 -7.892 1.00 14.43 113 PRO B C 1
ATOM 1959 O O . PRO B 1 117 ? -10.347 -4.775 -7.520 1.00 10.07 113 PRO B O 1
ATOM 1963 N N . MET B 1 118 ? -12.089 -5.778 -8.507 1.00 16.27 114 MET B N 1
ATOM 1964 C CA . MET B 1 118 ? -12.736 -4.561 -8.919 1.00 14.27 114 MET B CA 1
ATOM 1965 C C . MET B 1 118 ? -14.187 -4.609 -8.503 1.00 15.39 114 MET B C 1
ATOM 1966 O O . MET B 1 118 ? -14.823 -5.661 -8.629 1.00 11.70 114 MET B O 1
ATOM 1971 N N . PHE B 1 119 ? -14.696 -3.453 -8.066 1.00 11.79 115 PHE B N 1
ATOM 1972 C CA . PHE B 1 119 ? -16.027 -3.329 -7.473 1.00 11.91 115 PHE B CA 1
ATOM 1973 C C . PHE B 1 119 ? -16.976 -2.490 -8.275 1.00 9.50 115 PHE B C 1
ATOM 1974 O O . PHE B 1 119 ? -16.572 -1.787 -9.212 1.00 11.33 115 PHE B O 1
ATOM 1982 N N . SER B 1 120 ? -18.263 -2.651 -8.015 1.00 15.91 116 SER B N 1
ATOM 1983 C CA . SER B 1 120 ? -19.254 -1.795 -8.652 1.00 11.71 116 SER B CA 1
ATOM 1984 C C . SER B 1 120 ? -19.052 -0.350 -8.244 1.00 15.35 116 SER B C 1
ATOM 1985 O O . SER B 1 120 ? -18.619 -0.067 -7.115 1.00 15.87 116 SER B O 1
ATOM 1988 N N . LYS B 1 121 ? -19.336 0.557 -9.182 1.00 12.73 117 LYS B N 1
ATOM 1989 C CA . LYS B 1 121 ? -19.214 1.980 -8.939 1.00 15.67 117 LYS B CA 1
ATOM 1990 C C . LYS B 1 121 ? -19.979 2.400 -7.687 1.00 17.70 117 LYS B C 1
ATOM 1991 O O . LYS B 1 121 ? -21.151 2.016 -7.497 1.00 15.33 117 LYS B O 1
ATOM 1997 N N . ILE B 1 122 ? -19.299 3.192 -6.856 1.00 15.31 118 ILE B N 1
ATOM 1998 C CA . ILE B 1 122 ? -19.802 3.750 -5.586 1.00 13.37 118 ILE B CA 1
ATOM 1999 C C . ILE B 1 122 ? -19.493 5.255 -5.445 1.00 15.18 118 ILE B C 1
ATOM 2000 O O . ILE B 1 122 ? -18.801 5.837 -6.270 1.00 16.70 118 ILE B O 1
ATOM 2005 N N . ALA B 1 123 ? -20.037 5.863 -4.392 1.00 14.86 119 ALA B N 1
ATOM 2006 C CA . ALA B 1 123 ? -19.578 7.161 -3.850 1.00 14.96 119 ALA B CA 1
ATOM 2007 C C . ALA B 1 123 ? -18.578 6.859 -2.730 1.00 16.78 119 ALA B C 1
ATOM 2008 O O . ALA B 1 123 ? -18.745 5.897 -1.949 1.00 14.85 119 ALA B O 1
ATOM 2010 N N . VAL B 1 124 ? -17.506 7.626 -2.704 1.00 12.29 120 VAL B N 1
ATOM 2011 C CA . VAL B 1 124 ? -16.476 7.461 -1.681 1.00 16.99 120 VAL B CA 1
ATOM 2012 C C . VAL B 1 124 ? -16.459 8.600 -0.639 1.00 17.58 120 VAL B C 1
ATOM 2013 O O . VAL B 1 124 ? -15.771 8.516 0.401 1.00 17.40 120 VAL B O 1
ATOM 2017 N N . THR B 1 125 ? -17.239 9.646 -0.936 1.00 17.36 121 THR B N 1
ATOM 2018 C CA . THR B 1 125 ? -17.350 10.785 -0.084 1.00 15.66 121 THR B CA 1
ATOM 2019 C C . THR B 1 125 ? -18.787 11.307 -0.045 1.00 16.38 121 THR B C 1
ATOM 2020 O O . THR B 1 125 ? -19.588 11.052 -0.944 1.00 13.53 121 THR B O 1
ATOM 2024 N N . GLY B 1 126 ? -19.102 11.986 1.050 1.00 17.76 122 GLY B N 1
ATOM 2025 C CA . GLY B 1 126 ? -20.401 12.558 1.259 1.00 21.57 122 GLY B CA 1
ATOM 2026 C C . GLY B 1 126 ? -21.305 11.598 1.996 1.00 24.69 122 GLY B C 1
ATOM 2027 O O . GLY B 1 126 ? -20.879 10.544 2.500 1.00 24.88 122 GLY B O 1
ATOM 2028 N N . THR B 1 127 ? -22.578 11.953 2.009 1.00 26.51 123 THR B N 1
ATOM 2029 C CA . THR B 1 127 ? -23.562 11.281 2.836 1.00 27.22 123 THR B CA 1
ATOM 2030 C C . THR B 1 127 ? -23.832 9.850 2.318 1.00 24.77 123 THR B C 1
ATOM 2031 O O . THR B 1 127 ? -24.048 8.913 3.103 1.00 23.69 123 THR B O 1
ATOM 2035 N N . GLY B 1 128 ? -23.772 9.699 0.995 1.00 21.41 124 GLY B N 1
ATOM 2036 C CA . GLY B 1 128 ? -24.003 8.440 0.310 1.00 20.15 124 GLY B CA 1
ATOM 2037 C C . GLY B 1 128 ? -22.765 7.590 0.093 1.00 15.66 124 GLY B C 1
ATOM 2038 O O . GLY B 1 128 ? -22.817 6.601 -0.634 1.00 14.04 124 GLY B O 1
ATOM 2039 N N . ALA B 1 129 ? -21.643 7.976 0.694 1.00 16.36 125 ALA B N 1
ATOM 2040 C CA . ALA B 1 129 ? -20.409 7.185 0.595 1.00 10.43 125 ALA B CA 1
ATOM 2041 C C . ALA B 1 129 ? -20.615 5.721 1.017 1.00 12.64 125 ALA B C 1
ATOM 2042 O O . ALA B 1 129 ? -21.292 5.420 1.986 1.00 14.74 125 ALA B O 1
ATOM 2044 N N . HIS B 1 130 ? -20.054 4.775 0.286 1.00 14.70 126 HIS B N 1
ATOM 2045 C CA . HIS B 1 130 ? -20.028 3.394 0.826 1.00 12.08 126 HIS B CA 1
ATOM 2046 C C . HIS B 1 130 ? -19.532 3.373 2.299 1.00 14.13 126 HIS B C 1
ATOM 2047 O O . HIS B 1 130 ? -18.514 3.997 2.589 1.00 13.49 126 HIS B O 1
ATOM 2054 N N . PRO B 1 131 ? -20.262 2.687 3.234 1.00 16.93 127 PRO B N 1
ATOM 2055 C CA . PRO B 1 131 ? -19.859 2.579 4.658 1.00 15.77 127 PRO B CA 1
ATOM 2056 C C . PRO B 1 131 ? -18.391 2.231 4.857 1.00 17.73 127 PRO B C 1
ATOM 2057 O O . PRO B 1 131 ? -17.771 2.699 5.795 1.00 19.61 127 PRO B O 1
ATOM 2061 N N . ALA B 1 132 ? -17.838 1.419 3.972 1.00 17.08 128 ALA B N 1
ATOM 2062 C CA . ALA B 1 132 ? -16.426 1.037 4.086 1.00 18.01 128 ALA B CA 1
ATOM 2063 C C . ALA B 1 132 ? -15.520 2.238 3.872 1.00 17.54 128 ALA B C 1
ATOM 2064 O O . ALA B 1 132 ? -14.447 2.312 4.477 1.00 16.76 128 ALA B O 1
ATOM 2066 N N . PHE B 1 133 ? -15.941 3.161 2.995 1.00 16.41 129 PHE B N 1
ATOM 2067 C CA . PHE B 1 133 ? -15.174 4.366 2.757 1.00 16.83 129 PHE B CA 1
ATOM 2068 C C . PHE B 1 133 ? -15.377 5.414 3.858 1.00 17.32 129 PHE B C 1
ATOM 2069 O O . PHE B 1 133 ? -14.416 6.095 4.243 1.00 16.82 129 PHE B O 1
ATOM 2077 N N . LYS B 1 134 ? -16.584 5.525 4.394 1.00 17.28 130 LYS B N 1
ATOM 2078 C CA . LYS B 1 134 ? -16.777 6.236 5.680 1.00 19.94 130 LYS B CA 1
ATOM 2079 C C . LYS B 1 134 ? -15.834 5.734 6.784 1.00 19.52 130 LYS B C 1
ATOM 2080 O O . LYS B 1 134 ? -15.285 6.523 7.535 1.00 24.60 130 LYS B O 1
ATOM 2086 N N . TYR B 1 135 ? -15.657 4.417 6.873 1.00 16.03 131 TYR B N 1
ATOM 2087 C CA . TYR B 1 135 ? -14.767 3.823 7.829 1.00 15.61 131 TYR B CA 1
ATOM 2088 C C . TYR B 1 135 ? -13.326 4.315 7.632 1.00 13.23 131 TYR B C 1
ATOM 2089 O O . TYR B 1 135 ? -12.684 4.721 8.582 1.00 13.63 131 TYR B O 1
ATOM 2098 N N . LEU B 1 136 ? -12.829 4.272 6.397 1.00 11.44 132 LEU B N 1
ATOM 2099 C CA . LEU B 1 136 ? -11.444 4.639 6.097 1.00 13.21 132 LEU B CA 1
ATOM 2100 C C . LEU B 1 136 ? -11.184 6.121 6.359 1.00 16.06 132 LEU B C 1
ATOM 2101 O O . LEU B 1 136 ? -10.104 6.510 6.825 1.00 15.97 132 LEU B O 1
ATOM 2106 N N . ALA B 1 137 ? -12.172 6.940 6.026 1.00 15.09 133 ALA B N 1
ATOM 2107 C CA . ALA B 1 137 ? -12.069 8.379 6.190 1.00 17.93 133 ALA B CA 1
ATOM 2108 C C . ALA B 1 137 ? -12.109 8.743 7.655 1.00 21.17 133 ALA B C 1
ATOM 2109 O O . ALA B 1 137 ? -11.262 9.507 8.133 1.00 21.00 133 ALA B O 1
ATOM 2111 N N . GLN B 1 138 ? -13.079 8.185 8.381 1.00 24.27 134 GLN B N 1
ATOM 2112 C CA . GLN B 1 138 ? -13.200 8.438 9.820 1.00 25.32 134 GLN B CA 1
ATOM 2113 C C . GLN B 1 138 ? -11.966 7.989 10.617 1.00 23.51 134 GLN B C 1
ATOM 2114 O O . GLN B 1 138 ? -11.485 8.721 11.504 1.00 22.38 134 GLN B O 1
ATOM 2120 N N . THR B 1 139 ? -11.458 6.794 10.328 1.00 19.84 135 THR B N 1
ATOM 2121 C CA . THR B 1 139 ? -10.365 6.249 11.118 1.00 20.16 135 THR B CA 1
ATOM 2122 C C . THR B 1 139 ? -9.012 6.838 10.693 1.00 18.00 135 THR B C 1
ATOM 2123 O O . THR B 1 139 ? -8.152 7.035 11.522 1.00 20.44 135 THR B O 1
ATOM 2127 N N . SER B 1 140 ? -8.819 7.157 9.418 1.00 18.96 136 SER B N 1
ATOM 2128 C CA . SER B 1 140 ? -7.573 7.791 9.001 1.00 14.93 136 SER B CA 1
ATOM 2129 C C . SER B 1 140 ? -7.573 9.304 9.216 1.00 15.88 136 SER B C 1
ATOM 2130 O O . SER B 1 140 ? -6.511 9.889 9.374 1.00 15.47 136 SER B O 1
ATOM 2133 N N . GLY B 1 141 ? -8.740 9.954 9.174 1.00 11.58 137 GLY B N 1
ATOM 2134 C CA . GLY B 1 141 ? -8.816 11.406 9.243 1.00 11.78 137 GLY B CA 1
ATOM 2135 C C . GLY B 1 141 ? -8.690 12.090 7.873 1.00 14.53 137 GLY B C 1
ATOM 2136 O O . GLY B 1 141 ? -8.709 13.315 7.781 1.00 16.07 137 GLY B O 1
ATOM 2137 N N . LYS B 1 142 ? -8.558 11.311 6.806 1.00 14.09 138 LYS B N 1
ATOM 2138 C CA . LYS B 1 142 ? -8.446 11.841 5.439 1.00 14.58 138 LYS B CA 1
ATOM 2139 C C . LYS B 1 142 ? -9.552 11.229 4.589 1.00 17.18 138 LYS B C 1
ATOM 2140 O O . LYS B 1 142 ? -9.724 10.000 4.585 1.00 15.17 138 LYS B O 1
ATOM 2146 N N . GLU B 1 143 ? -10.289 12.052 3.850 1.00 14.83 139 GLU B N 1
ATOM 2147 C CA . GLU B 1 143 ? -11.255 11.505 2.903 1.00 15.89 139 GLU B CA 1
ATOM 2148 C C . GLU B 1 143 ? -10.730 11.770 1.486 1.00 13.39 139 GLU B C 1
ATOM 2149 O O . GLU B 1 143 ? -9.950 12.704 1.279 1.00 15.96 139 GLU B O 1
ATOM 2155 N N . PRO B 1 144 ? -11.145 10.964 0.507 1.00 14.91 140 PRO B N 1
ATOM 2156 C CA . PRO B 1 144 ? -10.680 11.262 -0.839 1.00 14.20 140 PRO B CA 1
ATOM 2157 C C . PRO B 1 144 ? -11.187 12.606 -1.360 1.00 12.62 140 PRO B C 1
ATOM 2158 O O . PRO B 1 144 ? -12.377 12.965 -1.203 1.00 15.60 140 PRO B O 1
ATOM 2162 N N . THR B 1 145 ? -10.272 13.343 -1.964 1.00 14.35 141 THR B N 1
ATOM 2163 C CA . THR B 1 145 ? -10.551 14.662 -2.530 1.00 17.17 141 THR B CA 1
ATOM 2164 C C . THR B 1 145 ? -10.308 14.660 -4.040 1.00 13.74 141 THR B C 1
ATOM 2165 O O . THR B 1 145 ? -10.388 15.697 -4.683 1.00 14.29 141 THR B O 1
ATOM 2169 N N . TRP B 1 146 ? -10.045 13.484 -4.607 1.00 14.54 142 TRP B N 1
ATOM 2170 C CA . TRP B 1 146 ? -9.889 13.325 -6.066 1.00 14.90 142 TRP B CA 1
ATOM 2171 C C . TRP B 1 146 ? -9.923 11.836 -6.418 1.00 14.87 142 TRP B C 1
ATOM 2172 O O . TRP B 1 146 ? -10.040 10.979 -5.535 1.00 13.48 142 TRP B O 1
ATOM 2183 N N . ASN B 1 147 ? -9.801 11.538 -7.709 1.00 11.13 143 ASN B N 1
ATOM 2184 C CA . ASN B 1 147 ? -9.613 10.171 -8.159 1.00 12.04 143 ASN B CA 1
ATOM 2185 C C . ASN B 1 147 ? -8.238 9.633 -7.730 1.00 12.28 143 ASN B C 1
ATOM 2186 O O . ASN B 1 147 ? -7.298 10.392 -7.608 1.00 11.83 143 ASN B O 1
ATOM 2191 N N . PHE B 1 148 ? -8.159 8.321 -7.497 1.00 14.72 144 PHE B N 1
ATOM 2192 C CA . PHE B 1 148 ? -6.921 7.592 -7.222 1.00 13.77 144 PHE B CA 1
ATOM 2193 C C . PHE B 1 148 ? -6.254 7.903 -5.870 1.00 14.77 144 PHE B C 1
ATOM 2194 O O . PHE B 1 148 ? -5.023 7.839 -5.728 1.00 14.00 144 PHE B O 1
ATOM 2202 N N . TRP B 1 149 ? -7.098 8.197 -4.883 1.00 15.10 145 TRP B N 1
ATOM 2203 C CA . TRP B 1 149 ? -6.723 8.113 -3.486 1.00 15.75 145 TRP B CA 1
ATOM 2204 C C . TRP B 1 149 ? -6.472 6.664 -3.123 1.00 15.59 145 TRP B C 1
ATOM 2205 O O . TRP B 1 149 ? -7.085 5.746 -3.691 1.00 15.15 145 TRP B O 1
ATOM 2216 N N . LYS B 1 150 ? -5.544 6.464 -2.194 1.00 17.99 146 LYS B N 1
ATOM 2217 C CA . LYS B 1 150 ? -5.088 5.123 -1.819 1.00 19.20 146 LYS B CA 1
ATOM 2218 C C . LYS B 1 150 ? -5.014 4.956 -0.305 1.00 18.02 146 LYS B C 1
ATOM 2219 O O . LYS B 1 150 ? -4.329 5.719 0.375 1.00 17.41 146 LYS B O 1
ATOM 2225 N N . TYR B 1 151 ? -5.724 3.950 0.202 1.00 15.76 147 TYR B N 1
ATOM 2226 C CA . TYR B 1 151 ? -5.643 3.553 1.602 1.00 14.86 147 TYR B CA 1
ATOM 2227 C C . TYR B 1 151 ? -4.981 2.185 1.751 1.00 19.09 147 TYR B C 1
ATOM 2228 O O . TYR B 1 151 ? -5.366 1.200 1.090 1.00 15.02 147 TYR B O 1
ATOM 2237 N N . LEU B 1 152 ? -3.977 2.149 2.624 1.00 15.20 148 LEU B N 1
ATOM 2238 C CA . LEU B 1 152 ? -3.334 0.897 3.004 1.00 15.48 148 LEU B CA 1
ATOM 2239 C C . LEU B 1 152 ? -4.038 0.293 4.235 1.00 15.18 148 LEU B C 1
ATOM 2240 O O . LEU B 1 152 ? -4.140 0.932 5.289 1.00 19.79 148 LEU B O 1
ATOM 2245 N N . VAL B 1 153 ? -4.585 -0.909 4.052 1.00 16.14 149 VAL B N 1
ATOM 2246 C CA . VAL B 1 153 ? -5.248 -1.627 5.102 1.00 13.39 149 VAL B CA 1
ATOM 2247 C C . VAL B 1 153 ? -4.453 -2.855 5.477 1.00 11.61 149 VAL B C 1
ATOM 2248 O O . VAL B 1 153 ? -4.125 -3.679 4.631 1.00 15.27 149 VAL B O 1
ATOM 2252 N N . ALA B 1 154 ? -4.195 -2.976 6.774 1.00 12.92 150 ALA B N 1
ATOM 2253 C CA . ALA B 1 154 ? -3.397 -4.058 7.391 1.00 15.33 150 ALA B CA 1
ATOM 2254 C C . ALA B 1 154 ? -4.238 -5.316 7.461 1.00 14.04 150 ALA B C 1
ATOM 2255 O O . ALA B 1 154 ? -5.476 -5.246 7.321 1.00 16.21 150 ALA B O 1
ATOM 2257 N N . PRO B 1 155 ? -3.602 -6.474 7.740 1.00 13.47 151 PRO B N 1
ATOM 2258 C CA . PRO B 1 155 ? -4.302 -7.754 7.865 1.00 13.38 151 PRO B CA 1
ATOM 2259 C C . PRO B 1 155 ? -5.491 -7.759 8.828 1.00 16.29 151 PRO B C 1
ATOM 2260 O O . PRO B 1 155 ? -6.467 -8.482 8.599 1.00 18.77 151 PRO B O 1
ATOM 2264 N N . ASP B 1 156 ? -5.415 -6.944 9.883 1.00 18.11 152 ASP B N 1
ATOM 2265 C CA . ASP B 1 156 ? -6.490 -6.845 10.865 1.00 17.45 152 ASP B CA 1
ATOM 2266 C C . ASP B 1 156 ? -7.599 -5.843 10.443 1.00 19.05 152 ASP B C 1
ATOM 2267 O O . ASP B 1 156 ? -8.536 -5.585 11.187 1.00 16.37 152 ASP B O 1
ATOM 2272 N N . GLY B 1 157 ? -7.481 -5.298 9.233 1.00 21.32 153 GLY B N 1
ATOM 2273 C CA . GLY B 1 157 ? -8.499 -4.436 8.671 1.00 19.82 153 GLY B CA 1
ATOM 2274 C C . GLY B 1 157 ? -8.377 -2.994 9.106 1.00 16.72 153 GLY B C 1
ATOM 2275 O O . GLY B 1 157 ? -9.291 -2.212 8.894 1.00 14.31 153 GLY B O 1
ATOM 2276 N N . LYS B 1 158 ? -7.258 -2.607 9.702 1.00 18.04 154 LYS B N 1
ATOM 2277 C CA . LYS B 1 158 ? -7.133 -1.207 10.151 1.00 21.18 154 LYS B CA 1
ATOM 2278 C C . LYS B 1 158 ? -6.370 -0.411 9.105 1.00 19.45 154 LYS B C 1
ATOM 2279 O O . LYS B 1 158 ? -5.427 -0.913 8.555 1.00 18.97 154 LYS B O 1
ATOM 2285 N N . VAL B 1 159 ? -6.767 0.843 8.893 1.00 21.62 155 VAL B N 1
ATOM 2286 C CA A VAL B 1 159 ? -6.067 1.766 7.991 0.50 19.53 155 VAL B CA 1
ATOM 2287 C CA B VAL B 1 159 ? -6.073 1.747 7.989 0.50 19.94 155 VAL B CA 1
ATOM 2288 C C . VAL B 1 159 ? -4.742 2.187 8.621 1.00 18.04 155 VAL B C 1
ATOM 2289 O O . VAL B 1 159 ? -4.703 2.719 9.740 1.00 23.31 155 VAL B O 1
ATOM 2296 N N . VAL B 1 160 ? -3.645 1.923 7.932 1.00 17.40 156 VAL B N 1
ATOM 2297 C CA . VAL B 1 160 ? -2.343 2.334 8.408 1.00 20.60 156 VAL B CA 1
ATOM 2298 C C . VAL B 1 160 ? -1.719 3.449 7.537 1.00 22.43 156 VAL B C 1
ATOM 2299 O O . VAL B 1 160 ? -0.653 3.977 7.876 1.00 23.05 156 VAL B O 1
ATOM 2303 N N . GLY B 1 161 ? -2.368 3.809 6.432 1.00 21.68 157 GLY B N 1
ATOM 2304 C CA . GLY B 1 161 ? -1.837 4.855 5.520 1.00 19.97 157 GLY B CA 1
ATOM 2305 C C . GLY B 1 161 ? -2.852 5.315 4.499 1.00 14.07 157 GLY B C 1
ATOM 2306 O O . GLY B 1 161 ? -3.727 4.573 4.131 1.00 13.59 157 GLY B O 1
ATOM 2307 N N . ALA B 1 162 ? -2.741 6.560 4.055 1.00 15.61 158 ALA B N 1
ATOM 2308 C CA . ALA B 1 162 ? -3.619 7.092 3.036 1.00 16.06 158 ALA B CA 1
ATOM 2309 C C . ALA B 1 162 ? -2.817 8.111 2.214 1.00 17.72 158 ALA B C 1
ATOM 2310 O O . ALA B 1 162 ? -2.090 8.923 2.798 1.00 17.72 158 ALA B O 1
ATOM 2312 N N . TRP B 1 163 ? -2.926 8.027 0.881 1.00 15.11 159 TRP B N 1
ATOM 2313 C CA . TRP B 1 163 ? -2.232 8.934 -0.037 1.00 17.47 159 TRP B CA 1
ATOM 2314 C C . TRP B 1 163 ? -3.111 9.442 -1.162 1.00 14.18 159 TRP B C 1
ATOM 2315 O O . TRP B 1 163 ? -3.878 8.685 -1.730 1.00 12.58 159 TRP B O 1
ATOM 2326 N N . ASP B 1 164 ? -2.916 10.705 -1.535 1.00 12.31 160 ASP B N 1
ATOM 2327 C CA . ASP B 1 164 ? -3.609 11.304 -2.662 1.00 12.60 160 ASP B CA 1
ATOM 2328 C C . ASP B 1 164 ? -2.935 10.827 -3.962 1.00 12.81 160 ASP B C 1
ATOM 2329 O O . ASP B 1 164 ? -1.797 10.303 -3.921 1.00 13.94 160 ASP B O 1
ATOM 2334 N N . PRO B 1 165 ? -3.600 11.029 -5.116 1.00 12.72 161 PRO B N 1
ATOM 2335 C CA . PRO B 1 165 ? -3.048 10.509 -6.389 1.00 14.15 161 PRO B CA 1
ATOM 2336 C C . PRO B 1 165 ? -1.701 11.082 -6.854 1.00 16.67 161 PRO B C 1
ATOM 2337 O O . PRO B 1 165 ? -1.087 10.482 -7.730 1.00 19.46 161 PRO B O 1
ATOM 2341 N N . THR B 1 166 ? -1.257 12.236 -6.330 1.00 13.87 162 THR B N 1
ATOM 2342 C CA . THR B 1 166 ? 0.040 12.788 -6.682 1.00 11.55 162 THR B CA 1
ATOM 2343 C C . THR B 1 166 ? 1.232 12.069 -6.030 1.00 10.94 162 THR B C 1
ATOM 2344 O O . THR B 1 166 ? 2.375 12.353 -6.374 1.00 12.48 162 THR B O 1
ATOM 2348 N N . VAL B 1 167 ? 0.985 11.162 -5.085 1.00 13.99 163 VAL B N 1
ATOM 2349 C CA . VAL B 1 167 ? 2.044 10.334 -4.530 1.00 11.88 163 VAL B CA 1
ATOM 2350 C C . VAL B 1 167 ? 2.184 9.126 -5.457 1.00 13.70 163 VAL B C 1
ATOM 2351 O O . VAL B 1 167 ? 1.188 8.452 -5.738 1.00 14.23 163 VAL B O 1
ATOM 2355 N N . SER B 1 168 ? 3.398 8.880 -5.951 1.00 11.04 164 SER B N 1
ATOM 2356 C CA . SER B 1 168 ? 3.689 7.742 -6.844 1.00 20.85 164 SER B CA 1
ATOM 2357 C C . SER B 1 168 ? 3.591 6.380 -6.156 1.00 25.68 164 SER B C 1
ATOM 2358 O O . SER B 1 168 ? 3.758 6.244 -4.944 1.00 28.56 164 SER B O 1
ATOM 2361 N N . VAL B 1 169 ? 3.332 5.362 -6.957 1.00 30.58 165 VAL B N 1
ATOM 2362 C CA . VAL B 1 169 ? 3.307 4.004 -6.447 1.00 29.88 165 VAL B CA 1
ATOM 2363 C C . VAL B 1 169 ? 4.716 3.579 -6.009 1.00 27.91 165 VAL B C 1
ATOM 2364 O O . VAL B 1 169 ? 4.827 2.808 -5.078 1.00 37.11 165 VAL B O 1
ATOM 2368 N N . GLU B 1 170 ? 5.781 4.119 -6.602 1.00 25.93 166 GLU B N 1
ATOM 2369 C CA . GLU B 1 170 ? 7.164 3.948 -6.054 1.00 29.92 166 GLU B CA 1
ATOM 2370 C C . GLU B 1 170 ? 7.311 4.358 -4.576 1.00 28.28 166 GLU B C 1
ATOM 2371 O O . GLU B 1 170 ? 8.172 3.830 -3.857 1.00 25.35 166 GLU B O 1
ATOM 2377 N N . GLU B 1 171 ? 6.534 5.372 -4.176 1.00 24.35 167 GLU B N 1
ATOM 2378 C CA . GLU B 1 171 ? 6.553 5.886 -2.825 1.00 24.05 167 GLU B CA 1
ATOM 2379 C C . GLU B 1 171 ? 5.608 5.110 -1.921 1.00 17.50 167 GLU B C 1
ATOM 2380 O O . GLU B 1 171 ? 5.876 4.941 -0.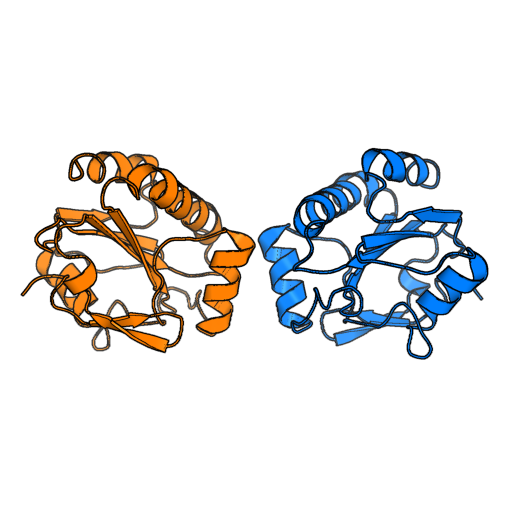743 1.00 23.16 167 GLU B O 1
ATOM 2386 N N . VAL B 1 172 ? 4.476 4.679 -2.458 1.00 15.57 168 VAL B N 1
ATOM 2387 C CA . VAL B 1 172 ? 3.505 3.912 -1.692 1.00 15.88 168 VAL B CA 1
ATOM 2388 C C . VAL B 1 172 ? 3.933 2.449 -1.446 1.00 15.45 168 VAL B C 1
ATOM 2389 O O . VAL B 1 172 ? 3.698 1.885 -0.372 1.00 17.78 168 VAL B O 1
ATOM 2393 N N . ARG B 1 173 ? 4.562 1.862 -2.446 1.00 15.02 169 ARG B N 1
ATOM 2394 C CA . ARG B 1 173 ? 4.853 0.448 -2.456 1.00 15.18 169 ARG B CA 1
ATOM 2395 C C . ARG B 1 173 ? 5.702 -0.071 -1.311 1.00 14.58 169 ARG B C 1
ATOM 2396 O O . ARG B 1 173 ? 5.379 -1.111 -0.789 1.00 15.16 169 ARG B O 1
ATOM 2404 N N . PRO B 1 174 ? 6.827 0.597 -0.964 1.00 17.30 170 PRO B N 1
ATOM 2405 C CA . PRO B 1 174 ? 7.611 0.093 0.185 1.00 16.69 170 PRO B CA 1
ATOM 2406 C C . PRO B 1 174 ? 6.836 0.087 1.515 1.00 17.67 170 PRO B C 1
ATOM 2407 O O . PRO B 1 174 ? 7.179 -0.661 2.440 1.00 13.54 170 PRO B O 1
ATOM 2411 N N . GLN B 1 175 ? 5.792 0.910 1.602 1.00 18.08 171 GLN B N 1
ATOM 2412 C CA . GLN B 1 175 ? 4.940 0.910 2.791 1.00 18.27 171 GLN B CA 1
ATOM 2413 C C . GLN B 1 175 ? 4.083 -0.350 2.824 1.00 16.98 171 GLN B C 1
ATOM 2414 O O . GLN B 1 175 ? 3.777 -0.861 3.901 1.00 18.80 171 GLN B O 1
ATOM 2420 N N . ILE B 1 176 ? 3.733 -0.870 1.646 1.00 18.04 172 ILE B N 1
ATOM 2421 C CA . ILE B 1 176 ? 2.949 -2.116 1.527 1.00 15.85 172 ILE B CA 1
ATOM 2422 C C . ILE B 1 176 ? 3.867 -3.295 1.842 1.00 17.83 172 ILE B C 1
ATOM 2423 O O . ILE B 1 176 ? 3.531 -4.172 2.632 1.00 16.58 172 ILE B O 1
ATOM 2428 N N . THR B 1 177 ? 5.031 -3.305 1.194 1.00 17.38 173 THR B N 1
ATOM 2429 C CA A THR B 1 177 ? 5.999 -4.367 1.427 0.50 18.32 173 THR B CA 1
ATOM 2430 C CA B THR B 1 177 ? 6.070 -4.300 1.432 0.50 17.12 173 THR B CA 1
ATOM 2431 C C . THR B 1 177 ? 6.338 -4.487 2.911 1.00 15.89 173 THR B C 1
ATOM 2432 O O . THR B 1 177 ? 6.581 -5.601 3.402 1.00 18.52 173 THR B O 1
ATOM 2439 N N . ALA B 1 178 ? 6.306 -3.378 3.631 1.00 17.06 174 ALA B N 1
ATOM 2440 C CA . ALA B 1 178 ? 6.609 -3.397 5.058 1.00 17.02 174 ALA B CA 1
ATOM 2441 C C . ALA B 1 178 ? 5.669 -4.278 5.817 1.00 17.39 174 ALA B C 1
ATOM 2442 O O . ALA B 1 178 ? 6.094 -4.888 6.784 1.00 18.86 174 ALA B O 1
ATOM 2444 N N . LEU B 1 179 ? 4.405 -4.344 5.375 1.00 12.28 175 LEU B N 1
ATOM 2445 C CA . LEU B 1 179 ? 3.332 -5.093 6.036 1.00 15.25 175 LEU B CA 1
ATOM 2446 C C . LEU B 1 179 ? 3.174 -6.564 5.631 1.00 14.18 175 LEU B C 1
ATOM 2447 O O . LEU B 1 179 ? 2.625 -7.349 6.384 1.00 17.55 175 LEU B O 1
ATOM 2452 N N . VAL B 1 180 ? 3.603 -6.934 4.432 1.00 15.50 176 VAL B N 1
ATOM 2453 C CA . VAL B 1 180 ? 3.377 -8.283 3.948 1.00 11.86 176 VAL B CA 1
ATOM 2454 C C . VAL B 1 180 ? 4.482 -9.149 4.467 1.00 15.96 176 VAL B C 1
ATOM 2455 O O . VAL B 1 180 ? 5.532 -8.634 4.881 1.00 12.81 176 VAL B O 1
ATOM 2459 N N . ARG B 1 181 ? 4.257 -10.464 4.431 1.00 16.76 177 ARG B N 1
ATOM 2460 C CA . ARG B 1 181 ? 5.314 -11.439 4.690 1.00 20.18 177 ARG B CA 1
ATOM 2461 C C . ARG B 1 181 ? 5.776 -12.221 3.417 1.00 21.13 177 ARG B C 1
ATOM 2462 O O . ARG B 1 181 ? 5.342 -12.018 2.270 1.00 15.46 177 ARG B O 1
#

GO terms:
  GO:0004096 catalase activity (F, IDA)
  GO:0005783 endoplasmic reticulum (C, IDA)
  GO:0004601 peroxidase activity (F, EXP)
  GO:0034599 cellular response to oxidative stress (P, TAS)
  GO:0005788 endoplasmic reticulum lumen (C, TAS)
  GO:0005515 protein binding (F, IPI)

Radius of gyration: 23.91 Å; Cα contacts (8 Å, |Δi|>4): 645; chains: 2; bounding box: 33×32×74 Å

Secondary structure (DSSP, 8-state):
--GGG-EEEBTTS-EEEGGGGTTSEEEEEEE-SSSTTHHHHHHHHHHHHHHHGGGTEEEEEEE---STT---S-HHHHHHHHHHHH---S-BB-----SSTTS-HHHHHHHHHHS----STT-EEEE-TTS-EEEEE-TTS-HHHHHHHHHTT--/--GGG-EEEBTTS-EEEGGGGTTSEEEEEEE-SSSTTHHHHHHHHHHHHHHHGGGTEEEEEEE--TTTT---S-HHHHHHHHHHHH---S-BB-----SSTTS-HHHHHHHHHHS----STT-EEEE-TTS-EEEEE-TTS-HHHHHHHHHHH--

B-factor: mean 19.65, std 8.41, range [5.36, 65.03]

CATH classification: 3.40.30.10

Organism: Homo sapiens (NCBI:txid9606)

Solvent-accessible surface area: 13727 Å² total; per-residue (Å²): 157,17,0,0,52,34,117,4,65,28,8,184,55,126,103,13,42,0,85,119,25,93,39,3,3,0,0,0,0,1,0,0,22,110,12,80,68,6,65,70,14,0,151,30,0,28,93,3,19,91,68,15,22,107,84,114,1,30,0,0,0,0,0,0,44,69,20,48,106,37,0,68,54,52,49,113,70,2,25,46,29,0,72,74,31,22,83,7,71,0,31,4,2,17,64,36,29,3,26,51,132,59,8,26,74,0,1,79,21,0,18,145,81,21,67,99,90,2,97,89,0,0,26,0,1,4,0,12,48,78,0,98,28,84,16,21,44,43,9,101,33,48,13,121,111,0,92,61,93,0,56,84,58,22,262,156,15,0,0,59,35,116,4,62,28,8,182,55,125,104,13,40,0,84,118,25,92,37,2,3,0,0,0,0,1,0,0,8,96,14,84,66,6,71,70,13,0,149,31,0,28,92,3,21,95,68,16,20,110,82,118,2,28,0,0,0,0,0,0,44,70,21,46,108,37,0,66,42,58,48,94,61,2,23,50,16,0,73,70,22,21,82,7,72,0,29,5,3,17,66,36,28,2,26,52,136,58,6,26,74,0,1,78,20,0,18,148,77,24,68,96,92,2,94,89,0,0,25,0,1,4,0,11,50,80,0,98,27,81,14,18,46,44,9,105,33,44,13,120,107,0,92,60,92,0,54,82,56,23,263